Protein AF-M3C8A1-F1 (afdb_monomer)

Sequence (342 aa):
MTTTVSPASSPVPAASPAPEAGRGGFRPRGFVWLVLRQHRPTLVVLALLLVAELVQLALLGYLLRKDADVRALADLCAGDARECAERWSPAADFRAGYGDALHFNGLLVQYVPLLAGLFTAGPMVARELESGTWRLAWTQSLPPARWLAAKLAVPAVLVLVGVSLMSALYTWCWTAVPTELLPGQRWYDSFEMLGPMPVANALCGVAFGALAALATRRTVPAMAVTLVGYGAVRSVLGYVRPHLWPPTRTVSLGMPGYPNDGTWVLGRGMLTRSGERISDDACGIGVSPERCLASHNADRWYLDHHPPGDHWPLAWLEAGVLAALTAVAAWAALRWVRHVVP

Radius of gyration: 30.38 Å; Cα contacts (8 Å, |Δi|>4): 442; chains: 1; bounding box: 83×94×94 Å

InterPro domains:
  IPR059954 ABC-2 membrane transporter-related [PF26999] (49-241)

Secondary structure (DSSP, 8-state):
------PPPPPPPPPPPP-----------THHHHHHHHTHHHHHHHHHHHHHHHHHHHHHHHHHHHHHHHTTHHHHTSS-HHHHHHH-HHHHHHHHHHHHHHHHHHHHHHHHHHHHHHHHHHHHHHHHHHHTHHHHHHHTT--HHHHHHHHHHHHHHHIIIIIHHHHHHHHHHHTTS-TTSSTT-STTTSGGGSTTHHHHHHHHHHHHHHHHHHHH-SHHHHHHHHHHHHHHHHHHHHHHHHHHSPPEEEEESSPPP--SSS-EEEEEEEEETT--EEEGGGG-TT--HHHHHHHTTEEEEEEEEE-GGGHHHHHHHHHHHHHHHHHHHHHHHHHHHHHT--

Organism: Streptomyces mobaraensis (strain ATCC 29032 / DSM 40847 / JCM 4168 / NBRC 13819 / NCIMB 11159 / IPCR 16-22) (NCBI:txid1223523)

Foldseek 3Di:
DDDDDDDDDDDDDDDDDDDDPPPDDPDDDDPLVVVCVVCVVVVVVVVVVLVVLLVVLLVLLVVLQVLCVVVVQCPQCVAQLQVCLVPPPSLVVSQVVCQVVLVVLLVCLQVVLLVCLQQQQQLVLLVCLLVVVVVVVCVVPQPLLNVSCSSLVVSLVCLVPSSQSSQVSSQSSLPSHAAPSHPLSQCLSSLCSHDCNSSLSSLLSNLQSLLLSLVVSHRVSSSVSSCVVSVVVVVVCNVCLLPLDFWDKDKAQDFDDDGSRSKAWDFKAFQAPVRDGDGPVQQDPPHDPVRSCVVVNGRIMMTTIDDSVVSVVSSVSSSVVSVVSSVVSNVSSSVCSNPPPD

pLDDT: mean 88.25, std 13.3, range [37.25, 98.44]

Structure (mmCIF, N/CA/C/O backbone):
data_AF-M3C8A1-F1
#
_entry.id   AF-M3C8A1-F1
#
loop_
_atom_site.group_PDB
_atom_site.id
_atom_site.type_symbol
_atom_site.label_atom_id
_atom_site.label_alt_id
_atom_site.label_comp_id
_atom_site.label_asym_id
_atom_site.label_entity_id
_atom_site.label_seq_id
_atom_site.pdbx_PDB_ins_code
_atom_site.Cartn_x
_atom_site.Cartn_y
_atom_site.Cartn_z
_atom_site.occupancy
_atom_site.B_iso_or_equiv
_atom_site.auth_seq_id
_atom_site.auth_comp_id
_atom_site.auth_asym_id
_atom_site.auth_atom_id
_atom_site.pdbx_PDB_model_num
ATOM 1 N N . MET A 1 1 ? -51.943 70.896 56.974 1.00 44.38 1 MET A N 1
ATOM 2 C CA . MET A 1 1 ? -50.622 70.409 56.528 1.00 44.38 1 MET A CA 1
ATOM 3 C C . MET A 1 1 ? -50.847 69.527 55.318 1.00 44.38 1 MET A C 1
ATOM 5 O O . MET A 1 1 ? -51.355 68.425 55.452 1.00 44.38 1 MET A O 1
ATOM 9 N N . THR A 1 2 ? -50.595 70.088 54.144 1.00 37.25 2 THR A N 1
ATOM 10 C CA . THR A 1 2 ? -50.798 69.501 52.818 1.00 37.25 2 THR A CA 1
ATOM 11 C C . THR A 1 2 ? -49.427 69.089 52.296 1.00 37.25 2 THR A C 1
ATOM 13 O O . THR A 1 2 ? -48.569 69.949 52.115 1.00 37.25 2 THR A O 1
ATOM 16 N N . THR A 1 3 ? -49.198 67.794 52.090 1.00 43.59 3 THR A N 1
ATOM 17 C CA . THR A 1 3 ? -47.965 67.267 51.491 1.00 43.59 3 THR A CA 1
ATOM 18 C C . THR A 1 3 ? -48.243 66.783 50.074 1.00 43.59 3 THR A C 1
ATOM 20 O O . THR A 1 3 ? -49.143 65.988 49.816 1.00 43.59 3 THR A O 1
ATOM 23 N N . THR A 1 4 ? -47.474 67.350 49.154 1.00 41.06 4 THR A N 1
ATOM 24 C CA . THR A 1 4 ? -47.478 67.166 47.706 1.00 41.06 4 THR A CA 1
ATOM 25 C C . THR A 1 4 ? -46.887 65.815 47.294 1.00 41.06 4 THR A C 1
ATOM 27 O O . THR A 1 4 ? -45.878 65.366 47.833 1.00 41.06 4 THR A O 1
ATOM 30 N N . VAL A 1 5 ? -47.520 65.183 46.303 1.00 45.91 5 VAL A N 1
ATOM 31 C CA . VAL A 1 5 ? -47.073 63.957 45.622 1.00 45.91 5 VAL A CA 1
ATOM 32 C C . VAL A 1 5 ? -46.175 64.337 44.439 1.00 45.91 5 VAL A C 1
ATOM 34 O O . VAL A 1 5 ? -46.517 65.247 43.687 1.00 45.91 5 VAL A O 1
ATOM 37 N N . SER A 1 6 ? -45.059 63.626 44.253 1.00 48.38 6 SER A N 1
ATOM 38 C CA . SER A 1 6 ? -44.175 63.731 43.079 1.00 48.38 6 SER A CA 1
ATOM 39 C C . SER A 1 6 ? -44.170 62.392 42.317 1.00 48.38 6 SER A C 1
ATOM 41 O O . SER A 1 6 ? -44.127 61.352 42.981 1.00 48.38 6 SER A O 1
ATOM 43 N N . PRO A 1 7 ? -44.259 62.362 40.971 1.00 46.38 7 PRO A N 1
ATOM 44 C CA . PRO A 1 7 ? -44.439 61.123 40.220 1.00 46.38 7 PRO A CA 1
ATOM 45 C C . PRO A 1 7 ? -43.117 60.442 39.824 1.00 46.38 7 PRO A C 1
ATOM 47 O O . PRO A 1 7 ? -42.047 61.045 39.782 1.00 46.38 7 PRO A O 1
ATOM 50 N N . ALA A 1 8 ? -43.245 59.145 39.546 1.00 48.47 8 ALA A N 1
ATOM 51 C CA . ALA A 1 8 ? -42.199 58.150 39.350 1.00 48.47 8 ALA A CA 1
ATOM 52 C C . ALA A 1 8 ? -41.305 58.355 38.112 1.00 48.47 8 ALA A C 1
ATOM 54 O O . ALA A 1 8 ? -41.781 58.714 37.036 1.00 48.47 8 ALA A O 1
ATOM 55 N N . SER A 1 9 ? -40.025 57.991 38.242 1.00 48.66 9 SER A N 1
ATOM 56 C CA . SER A 1 9 ? -39.122 57.709 37.123 1.00 48.66 9 SER A CA 1
ATOM 57 C C . SER A 1 9 ? -39.126 56.207 36.807 1.00 48.66 9 SER A C 1
ATOM 59 O O . SER A 1 9 ? -38.923 55.361 37.677 1.00 48.66 9 SER A O 1
ATOM 61 N N . SER A 1 10 ? -39.392 55.858 35.549 1.00 50.94 10 SER A N 1
ATOM 62 C CA . SER A 1 10 ? -39.329 54.481 35.049 1.00 50.94 10 SER A CA 1
ATOM 63 C C . SER A 1 10 ? -37.869 54.029 34.876 1.00 50.94 10 SER A C 1
ATOM 65 O O . SER A 1 10 ? -37.061 54.811 34.370 1.00 50.94 10 SER A O 1
ATOM 67 N N . PRO A 1 11 ? -37.498 52.786 35.234 1.00 51.31 11 PRO A N 1
ATOM 68 C CA . PRO A 1 11 ? -36.161 52.276 34.962 1.00 51.31 11 PRO A CA 1
ATOM 69 C C . PRO A 1 11 ? -36.001 51.913 33.476 1.00 51.31 11 PRO A C 1
ATOM 71 O O . PRO A 1 11 ? -36.831 51.222 32.888 1.00 51.31 11 PRO A O 1
ATOM 74 N N . VAL A 1 12 ? -34.907 52.388 32.880 1.00 58.19 12 VAL A N 1
ATOM 75 C CA . VAL A 1 12 ? -34.445 52.047 31.525 1.00 58.19 12 VAL A CA 1
ATOM 76 C C . VAL A 1 12 ? -34.104 50.545 31.466 1.00 58.19 12 VAL A C 1
ATOM 78 O O . VAL A 1 12 ? -33.419 50.063 32.371 1.00 58.19 12 VAL A O 1
ATOM 81 N N . PRO A 1 13 ? -34.522 49.782 30.434 1.00 52.62 13 PRO A N 1
ATOM 82 C CA . PRO A 1 13 ? -34.112 48.390 30.305 1.00 52.62 13 PRO A CA 1
ATOM 83 C C . PRO A 1 13 ? -32.614 48.311 29.994 1.00 52.62 13 PRO A C 1
ATOM 85 O O . PRO A 1 13 ? -32.137 48.893 29.019 1.00 52.62 13 PRO A O 1
ATOM 88 N N . ALA A 1 14 ? -31.871 47.579 30.823 1.00 53.16 14 ALA A N 1
ATOM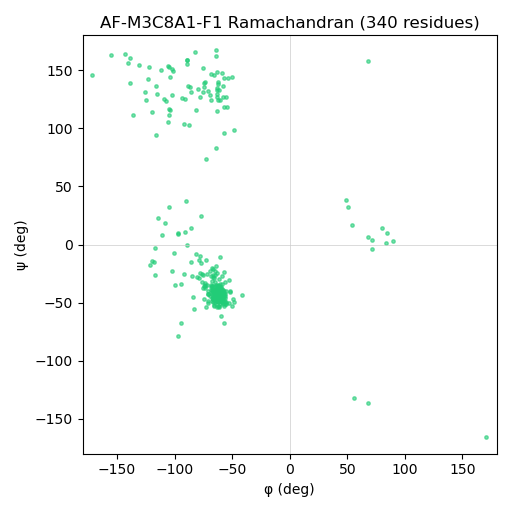 89 C CA . ALA A 1 14 ? -30.469 47.271 30.576 1.00 53.16 14 ALA A CA 1
ATOM 90 C C . ALA A 1 14 ? -30.331 46.484 29.261 1.00 53.16 14 ALA A C 1
ATOM 92 O O . ALA A 1 14 ? -30.955 45.436 29.083 1.00 53.16 14 ALA A O 1
ATOM 93 N N . ALA A 1 15 ? -29.513 46.997 28.342 1.00 54.56 15 ALA A N 1
ATOM 94 C CA . ALA A 1 15 ? -29.163 46.311 27.107 1.00 54.56 15 ALA A CA 1
ATOM 95 C C . ALA A 1 15 ? -28.516 44.954 27.428 1.00 54.56 15 ALA A C 1
ATOM 97 O O . ALA A 1 15 ? -27.565 44.875 28.207 1.00 54.56 15 ALA A O 1
ATOM 98 N N . SER A 1 16 ? -29.041 43.878 26.840 1.00 51.41 16 SER A N 1
ATOM 99 C CA . SER A 1 16 ? -28.452 42.545 26.966 1.00 51.41 16 SER A CA 1
ATOM 100 C C . SER A 1 16 ? -27.053 42.535 26.335 1.00 51.41 16 SER A C 1
ATOM 102 O O . SER A 1 16 ? -26.907 43.026 25.212 1.00 51.41 16 SER A O 1
ATOM 104 N N . PRO A 1 17 ? -26.022 41.986 27.002 1.00 50.56 17 PRO A N 1
ATOM 105 C CA . PRO A 1 17 ? -24.709 41.864 26.388 1.00 50.56 17 PRO A CA 1
ATOM 106 C C . PRO A 1 17 ? -24.801 40.935 25.171 1.00 50.56 17 PRO A C 1
ATOM 108 O O . PRO A 1 17 ? -25.364 39.840 25.245 1.00 50.56 17 PRO A O 1
ATOM 111 N N . ALA A 1 18 ? -24.269 41.401 24.040 1.00 52.06 18 ALA A N 1
ATOM 112 C CA . ALA A 1 18 ? -24.147 40.613 22.821 1.00 52.06 18 ALA A CA 1
ATOM 113 C C . ALA A 1 18 ? -23.344 39.327 23.103 1.00 52.06 18 ALA A C 1
ATOM 115 O O . ALA A 1 18 ? -22.391 39.371 23.887 1.00 52.06 18 ALA A O 1
ATOM 116 N N . PRO A 1 19 ? -23.694 38.184 22.487 1.00 45.97 19 PRO A N 1
ATOM 117 C CA . PRO A 1 19 ? -22.959 36.948 22.697 1.00 45.97 19 PRO A CA 1
ATOM 118 C C . PRO A 1 19 ? -21.528 37.129 22.190 1.00 45.97 19 PRO A C 1
ATOM 120 O O . PRO A 1 19 ? -21.299 37.316 20.994 1.00 45.97 19 PRO A O 1
ATOM 123 N N . GLU A 1 20 ? -20.562 37.071 23.106 1.00 47.56 20 GLU A N 1
ATOM 124 C CA . GLU A 1 20 ? -19.155 36.945 22.753 1.00 47.56 20 GLU A CA 1
ATOM 125 C C . GLU A 1 20 ? -19.006 35.721 21.848 1.00 47.56 20 GLU A C 1
ATOM 127 O O . GLU A 1 20 ? -19.306 34.588 22.240 1.00 47.56 20 GLU A O 1
ATOM 132 N N . ALA A 1 21 ? -18.555 35.955 20.615 1.00 47.72 21 ALA A N 1
ATOM 133 C CA . ALA A 1 21 ? -18.150 34.914 19.688 1.00 47.72 21 ALA A CA 1
ATOM 134 C C . ALA A 1 21 ? -16.930 34.193 20.278 1.00 47.72 21 ALA A C 1
ATOM 136 O O . ALA A 1 21 ? -15.774 34.513 19.997 1.00 47.72 21 ALA A O 1
ATOM 137 N N . GLY A 1 22 ? -17.200 33.233 21.161 1.00 45.78 22 GLY A N 1
ATOM 138 C CA . GLY A 1 22 ? -16.199 32.376 21.760 1.00 45.78 22 GLY A CA 1
ATOM 139 C C . GLY A 1 22 ? -15.437 31.666 20.653 1.00 45.78 22 GLY A C 1
ATOM 140 O O . GLY A 1 22 ? -16.018 30.909 19.876 1.00 45.78 22 GLY A O 1
ATOM 141 N N . ARG A 1 23 ? -14.126 31.918 20.593 1.00 46.25 23 ARG A N 1
ATOM 142 C CA . ARG A 1 23 ? -13.157 31.183 19.777 1.00 46.25 23 ARG A CA 1
ATOM 143 C C . ARG A 1 23 ? -13.367 29.684 20.003 1.00 46.25 23 ARG A C 1
ATOM 145 O O . ARG A 1 23 ? -12.943 29.129 21.017 1.00 46.25 23 ARG A O 1
ATOM 152 N N . GLY A 1 24 ? -14.083 29.052 19.078 1.00 41.75 24 GLY A N 1
ATOM 153 C CA . GLY A 1 24 ? -14.490 27.655 19.136 1.00 41.75 24 GLY A CA 1
ATOM 154 C C . GLY A 1 24 ? -13.311 26.727 18.889 1.00 41.75 24 GLY A C 1
ATOM 155 O O . GLY A 1 24 ? -13.199 26.131 17.825 1.00 41.75 24 GLY A O 1
ATOM 156 N N . GLY A 1 25 ? -12.420 26.596 19.872 1.00 46.31 25 GLY A N 1
ATOM 157 C CA . GLY A 1 25 ? -11.475 25.488 19.899 1.00 46.31 25 GLY A CA 1
ATOM 158 C C . GLY A 1 25 ? -12.253 24.175 19.981 1.00 46.31 25 GLY A C 1
ATOM 159 O O . GLY A 1 25 ? -13.182 24.058 20.786 1.00 46.31 25 GLY A O 1
ATOM 160 N N . PHE A 1 26 ? -11.889 23.194 19.154 1.00 53.47 26 PHE A N 1
ATOM 161 C CA . PHE A 1 26 ? -12.448 21.845 19.192 1.00 53.47 26 PHE A CA 1
ATOM 162 C C . PHE A 1 26 ? -12.241 21.252 20.593 1.00 53.47 26 PHE A C 1
ATOM 164 O O . PHE A 1 26 ? -11.173 20.746 20.930 1.00 53.47 26 PHE A O 1
ATOM 171 N N . ARG A 1 27 ? -13.256 21.362 21.455 1.00 60.47 27 ARG A N 1
ATOM 172 C CA . ARG A 1 27 ? -13.293 20.678 22.746 1.00 60.47 27 ARG A CA 1
ATOM 173 C C . ARG A 1 27 ? -13.996 19.349 22.504 1.00 60.47 27 ARG A C 1
ATOM 175 O O . ARG A 1 27 ? -15.220 19.370 22.360 1.00 60.47 27 ARG A O 1
ATOM 182 N N . PRO A 1 28 ? -13.281 18.210 22.436 1.00 64.12 28 PRO A N 1
ATOM 183 C CA . PRO A 1 28 ? -13.955 16.922 22.394 1.00 64.12 28 PRO A CA 1
ATOM 184 C C . PRO A 1 28 ? -14.870 16.844 23.624 1.00 64.12 28 PRO A C 1
ATOM 186 O O . PRO A 1 28 ? -14.441 17.126 24.742 1.00 64.12 28 PRO A O 1
ATOM 189 N N . ARG A 1 29 ? -16.157 16.556 23.411 1.00 72.19 29 ARG A N 1
ATOM 190 C CA . ARG A 1 29 ? -17.170 16.421 24.469 1.00 72.19 29 ARG A CA 1
ATOM 191 C C . ARG A 1 29 ? -17.617 14.962 24.559 1.00 72.19 29 ARG A C 1
ATOM 193 O O . ARG A 1 29 ? -17.609 14.241 23.562 1.00 72.19 29 ARG A O 1
ATOM 200 N N . GLY A 1 30 ? -18.019 14.531 25.752 1.00 73.50 30 GLY A N 1
ATOM 201 C CA . GLY A 1 30 ? -18.577 13.196 25.979 1.00 73.50 30 GLY A CA 1
ATOM 202 C C . GLY A 1 30 ? -17.559 12.063 25.803 1.00 73.50 30 GLY A C 1
ATOM 203 O O . GLY A 1 30 ? -16.426 12.145 26.272 1.00 73.50 30 GLY A O 1
ATOM 204 N N . PHE A 1 31 ? -17.967 10.987 25.132 1.00 69.75 31 PHE A N 1
ATOM 205 C CA . PHE A 1 31 ? -17.208 9.733 25.070 1.00 69.75 31 PHE A CA 1
ATOM 206 C C . PHE A 1 31 ? -15.851 9.850 24.360 1.00 69.75 31 PHE A C 1
ATOM 208 O O . PHE A 1 31 ? -14.882 9.234 24.791 1.00 69.75 31 PHE A O 1
ATOM 215 N N . VAL A 1 32 ? -15.737 10.693 23.327 1.00 71.75 32 VAL A N 1
ATOM 216 C CA . VAL A 1 32 ? -14.453 10.942 22.644 1.00 71.75 32 VAL A CA 1
ATOM 217 C C . VAL A 1 32 ? -13.429 11.534 23.615 1.00 71.75 32 VAL A C 1
ATOM 219 O O . VAL A 1 32 ? -12.277 11.113 23.632 1.00 71.75 32 VAL A O 1
ATOM 222 N N . TRP A 1 33 ? -13.848 12.458 24.483 1.00 78.62 33 TRP A N 1
ATOM 223 C CA . TRP A 1 33 ? -12.974 13.011 25.520 1.00 78.62 33 TRP A CA 1
ATOM 224 C C . TRP A 1 33 ? -12.552 11.957 26.546 1.00 78.62 33 TRP A C 1
ATOM 226 O O . TRP A 1 33 ? -11.392 11.940 26.953 1.00 78.62 33 TRP A O 1
ATOM 236 N N . LEU A 1 34 ? -13.463 11.055 26.929 1.00 75.19 34 LEU A N 1
ATOM 237 C CA . LEU A 1 34 ? -13.157 9.951 27.839 1.00 75.19 34 LEU A CA 1
ATOM 238 C C . LEU A 1 34 ? -12.096 9.016 27.238 1.00 75.19 34 LEU A C 1
ATOM 240 O O . LEU A 1 34 ? -11.093 8.747 27.892 1.00 75.19 34 LEU A O 1
ATOM 244 N N . VAL A 1 35 ? -12.278 8.592 25.983 1.00 72.25 35 VAL A N 1
ATOM 245 C CA . VAL A 1 35 ? -11.321 7.742 25.251 1.00 72.25 35 VAL A CA 1
ATOM 246 C C . VAL A 1 35 ? -9.957 8.429 25.155 1.00 72.25 35 VAL A C 1
ATOM 248 O O . VAL A 1 35 ? -8.936 7.823 25.482 1.00 72.25 35 VAL A O 1
ATOM 251 N N . LEU A 1 36 ? -9.926 9.714 24.787 1.00 76.00 36 LEU A N 1
ATOM 252 C CA . LEU A 1 36 ? -8.683 10.489 24.717 1.00 76.00 36 LEU A CA 1
ATOM 253 C C . LEU A 1 36 ? -7.998 10.616 26.083 1.00 76.00 36 LEU A C 1
ATOM 255 O O . LEU A 1 36 ? -6.775 10.539 26.160 1.00 76.00 36 LEU A O 1
ATOM 259 N N . ARG A 1 37 ? -8.758 10.791 27.171 1.00 82.00 37 ARG A N 1
ATOM 260 C CA . ARG A 1 37 ? -8.204 10.884 28.528 1.00 82.00 37 ARG A CA 1
ATOM 261 C C . ARG A 1 37 ? -7.682 9.536 29.025 1.00 82.00 37 ARG A C 1
ATOM 263 O O . ARG A 1 37 ? -6.603 9.500 29.607 1.00 82.00 37 ARG A O 1
ATOM 270 N N . GLN A 1 38 ? -8.417 8.454 28.778 1.00 79.62 38 GLN A N 1
ATOM 271 C CA . GLN A 1 38 ? -8.046 7.094 29.174 1.00 79.62 38 GLN A CA 1
ATOM 272 C C . GLN A 1 38 ? -6.786 6.615 28.445 1.00 79.62 38 GLN A C 1
ATOM 274 O O . GLN A 1 38 ? -5.906 6.022 29.063 1.00 79.62 38 GLN A O 1
ATOM 279 N N . HIS A 1 39 ? -6.671 6.916 27.151 1.00 79.88 39 HIS A N 1
ATOM 280 C CA . HIS A 1 39 ? -5.533 6.510 26.324 1.00 79.88 39 HIS A CA 1
ATOM 281 C C . HIS A 1 39 ? -4.460 7.596 26.179 1.00 79.88 39 HIS A C 1
ATOM 283 O O . HIS A 1 39 ? -3.531 7.429 25.394 1.00 79.88 39 HIS A O 1
ATOM 289 N N . ARG A 1 40 ? -4.537 8.694 26.945 1.00 85.00 40 ARG A N 1
ATOM 290 C CA . ARG A 1 40 ? -3.623 9.843 26.839 1.00 85.00 40 ARG A CA 1
ATOM 291 C C . ARG A 1 40 ? -2.132 9.473 26.814 1.00 85.00 40 ARG A C 1
ATOM 293 O O . ARG A 1 40 ? -1.462 9.972 25.916 1.00 85.00 40 ARG A O 1
ATOM 300 N N . PRO A 1 41 ? -1.582 8.643 27.726 1.00 85.19 41 PRO A N 1
ATOM 301 C CA . PRO A 1 41 ? -0.152 8.329 27.686 1.00 85.19 41 PRO A CA 1
ATOM 302 C C . PRO A 1 41 ? 0.225 7.559 26.416 1.00 85.19 41 PRO A C 1
ATOM 304 O O . PRO A 1 41 ? 1.197 7.911 25.758 1.00 85.19 41 PRO A O 1
ATOM 307 N N . THR A 1 42 ? -0.585 6.574 26.016 1.00 84.44 42 THR A N 1
ATOM 308 C CA . THR A 1 42 ? -0.387 5.820 24.770 1.00 84.44 42 THR A CA 1
ATOM 309 C C . THR A 1 42 ? -0.442 6.736 23.551 1.00 84.44 42 THR A C 1
ATOM 311 O O . THR A 1 42 ? 0.427 6.659 22.692 1.00 84.44 42 THR A O 1
ATOM 314 N N . LEU A 1 43 ? -1.423 7.641 23.490 1.00 84.75 43 LEU A N 1
ATOM 315 C CA . LEU A 1 43 ? -1.565 8.602 22.397 1.00 84.75 43 LEU A CA 1
ATOM 316 C C . LEU A 1 43 ? -0.382 9.572 22.325 1.00 84.75 43 LEU A C 1
ATOM 318 O O . LEU A 1 43 ? 0.067 9.885 21.230 1.00 84.75 43 LEU A O 1
ATOM 322 N N . VAL A 1 44 ? 0.145 10.021 23.470 1.00 88.44 44 VAL A N 1
ATOM 323 C CA . VAL A 1 44 ? 1.342 10.876 23.516 1.00 88.44 44 VAL A CA 1
ATOM 324 C C . VAL A 1 44 ? 2.566 10.121 23.008 1.00 88.44 44 VAL A C 1
ATOM 326 O O . VAL A 1 44 ? 3.280 10.650 22.166 1.00 88.44 44 VAL A O 1
ATOM 329 N N . VAL A 1 45 ? 2.796 8.885 23.462 1.00 90.19 45 VAL A N 1
ATOM 330 C CA . VAL A 1 45 ? 3.928 8.070 22.989 1.00 90.19 45 VAL A CA 1
ATOM 331 C C . VAL A 1 45 ? 3.826 7.817 21.486 1.00 90.19 45 VAL A C 1
ATOM 333 O O . VAL A 1 45 ? 4.794 8.048 20.771 1.00 90.19 45 VAL A O 1
ATOM 336 N N . LEU A 1 46 ? 2.653 7.419 20.985 1.00 89.06 46 LEU A N 1
ATOM 337 C CA . LEU A 1 46 ? 2.435 7.213 19.550 1.00 89.06 46 LEU A CA 1
ATOM 338 C C . LEU A 1 46 ? 2.629 8.503 18.746 1.00 89.06 46 LEU A C 1
ATOM 340 O O . LEU A 1 46 ? 3.213 8.458 17.669 1.00 89.06 46 LEU A O 1
ATOM 344 N N . ALA A 1 47 ? 2.186 9.649 19.267 1.00 90.75 47 ALA A N 1
ATOM 345 C CA . ALA A 1 47 ? 2.411 10.938 18.624 1.00 90.75 47 ALA A CA 1
ATOM 346 C C . ALA A 1 47 ? 3.901 11.305 18.580 1.00 90.75 47 ALA A C 1
ATOM 348 O O . ALA A 1 47 ? 4.371 11.776 17.551 1.00 90.75 47 ALA A O 1
ATOM 349 N N . LEU A 1 48 ? 4.653 11.066 19.659 1.00 94.62 48 LEU A N 1
ATOM 350 C CA . LEU A 1 48 ? 6.098 11.308 19.692 1.00 94.62 48 LEU A CA 1
ATOM 351 C C . LEU A 1 48 ? 6.849 10.397 18.718 1.00 94.62 48 LEU A C 1
ATOM 353 O O . LEU A 1 48 ? 7.710 10.883 17.994 1.00 94.62 48 LEU A O 1
ATOM 357 N N . LEU A 1 49 ? 6.498 9.108 18.665 1.00 93.50 49 LEU A N 1
ATOM 358 C CA . LEU A 1 49 ? 7.081 8.159 17.713 1.00 93.50 49 LEU A CA 1
ATOM 359 C C . LEU A 1 49 ? 6.764 8.549 16.268 1.00 93.50 49 LEU A C 1
ATOM 361 O O . LEU A 1 49 ? 7.661 8.560 15.434 1.00 93.50 49 LEU A O 1
ATOM 365 N N . LEU A 1 50 ? 5.517 8.937 15.986 1.00 93.69 50 LEU A N 1
ATOM 366 C CA . LEU A 1 50 ? 5.124 9.432 14.669 1.00 93.69 50 LEU A CA 1
ATOM 367 C C . LEU A 1 50 ? 5.918 10.687 14.293 1.00 93.69 50 LEU A C 1
ATOM 369 O O . LEU A 1 50 ? 6.456 10.757 13.199 1.00 93.69 50 LEU A O 1
ATOM 373 N N . VAL A 1 51 ? 6.022 11.676 15.185 1.00 97.00 51 VAL A N 1
ATOM 374 C CA . VAL A 1 51 ? 6.798 12.896 14.913 1.00 97.00 51 VAL A CA 1
ATOM 375 C C . VAL A 1 51 ? 8.274 12.571 14.688 1.00 97.00 51 VAL A C 1
ATOM 377 O O . VAL A 1 51 ? 8.866 13.116 13.761 1.00 97.00 51 VAL A O 1
ATOM 380 N N . ALA A 1 52 ? 8.859 11.679 15.490 1.00 97.12 52 ALA A N 1
ATOM 381 C CA . ALA A 1 52 ? 10.243 11.249 15.321 1.00 97.12 52 ALA A CA 1
ATOM 382 C C . ALA A 1 52 ? 10.469 10.604 13.946 1.00 97.12 52 ALA A C 1
ATOM 384 O O . ALA A 1 52 ? 11.399 10.993 13.246 1.00 97.12 52 ALA A O 1
ATOM 385 N N . GLU A 1 53 ? 9.579 9.704 13.529 1.00 96.00 53 GLU A N 1
ATOM 386 C CA . GLU A 1 53 ? 9.622 9.053 12.216 1.00 96.00 53 GLU A CA 1
ATOM 387 C C . GLU A 1 53 ? 9.460 10.058 11.067 1.00 96.00 53 GLU A C 1
ATOM 389 O O . GLU A 1 53 ? 10.219 10.041 10.103 1.00 96.00 53 GLU A O 1
ATOM 394 N N . LEU A 1 54 ? 8.517 11.000 11.175 1.00 97.88 54 LEU A N 1
ATOM 395 C CA . LEU A 1 54 ? 8.332 12.045 10.163 1.00 97.88 54 LEU A CA 1
ATOM 396 C C . LEU A 1 54 ? 9.581 12.931 10.033 1.00 97.88 54 LEU A C 1
ATOM 398 O O . LEU A 1 54 ? 9.992 13.258 8.920 1.00 97.88 54 LEU A O 1
ATOM 402 N N . VAL A 1 55 ? 10.203 13.308 11.154 1.00 98.38 55 VAL A N 1
ATOM 403 C CA . VAL A 1 55 ? 11.459 14.075 11.157 1.00 98.38 55 VAL A CA 1
ATOM 404 C C . VAL A 1 55 ? 12.597 13.252 10.558 1.00 98.38 55 VAL A C 1
ATOM 406 O O . VAL A 1 55 ? 13.367 13.779 9.756 1.00 98.38 55 VAL A O 1
ATOM 409 N N . GLN A 1 56 ? 12.690 11.968 10.902 1.00 97.81 56 GLN A N 1
ATOM 410 C CA . GLN A 1 56 ? 13.687 11.056 10.354 1.00 97.81 56 GLN A CA 1
ATOM 411 C C . GLN A 1 56 ? 13.542 10.904 8.838 1.00 97.81 56 GLN A C 1
ATOM 413 O O . GLN A 1 56 ? 14.535 11.056 8.132 1.00 97.81 56 GLN A O 1
ATOM 418 N N . LEU A 1 57 ? 12.332 10.665 8.322 1.00 98.06 57 LEU A N 1
ATOM 419 C CA . LEU A 1 57 ? 12.071 10.570 6.884 1.00 98.06 57 LEU A CA 1
ATOM 420 C C . LEU A 1 57 ? 12.377 11.890 6.173 1.00 98.06 57 LEU A C 1
ATOM 422 O O . LEU A 1 57 ? 13.024 11.888 5.129 1.00 98.06 57 LEU A O 1
ATOM 426 N N . ALA A 1 58 ? 11.977 13.028 6.746 1.00 98.44 58 ALA A N 1
ATOM 427 C CA . ALA A 1 58 ? 12.299 14.336 6.182 1.00 98.44 58 ALA A CA 1
ATOM 428 C C . ALA A 1 58 ? 13.820 14.571 6.111 1.00 98.44 58 ALA A C 1
ATOM 430 O O . ALA A 1 58 ? 14.327 15.043 5.092 1.00 98.44 58 ALA A O 1
ATOM 431 N N . LEU A 1 59 ? 14.558 14.198 7.161 1.00 98.38 59 LEU A N 1
ATOM 432 C CA . LEU A 1 59 ? 16.016 14.296 7.192 1.00 98.38 59 LEU A CA 1
ATOM 433 C C . LEU A 1 59 ? 16.670 13.333 6.195 1.00 98.38 59 LEU A C 1
ATOM 435 O O . LEU A 1 59 ? 17.532 13.754 5.429 1.00 98.38 59 LEU A O 1
ATOM 439 N N . LEU A 1 60 ? 16.245 12.069 6.169 1.00 97.75 60 LEU A N 1
ATOM 440 C CA . LEU A 1 60 ? 16.732 11.059 5.230 1.00 97.75 60 LEU A CA 1
ATOM 441 C C . LEU A 1 60 ? 16.534 11.529 3.792 1.00 97.75 60 LEU A C 1
ATOM 443 O O . LEU A 1 60 ? 17.472 11.522 3.001 1.00 97.75 60 LEU A O 1
ATOM 447 N N . GLY A 1 61 ? 15.328 11.988 3.467 1.00 97.31 61 GLY A N 1
ATOM 448 C CA . GLY A 1 61 ? 15.019 12.499 2.147 1.00 97.31 61 GLY A CA 1
ATOM 449 C C . GLY A 1 61 ? 15.849 13.730 1.802 1.00 97.31 61 GLY A C 1
ATOM 450 O O . GLY A 1 61 ? 16.329 13.808 0.680 1.00 97.31 61 GLY A O 1
ATOM 451 N N . TYR A 1 62 ? 16.085 14.652 2.739 1.00 98.38 62 TYR A N 1
ATOM 452 C CA . TYR A 1 62 ? 16.971 15.797 2.513 1.00 98.38 62 TYR A CA 1
ATOM 453 C C . TYR A 1 62 ? 18.415 15.363 2.215 1.00 98.38 62 TYR A C 1
ATOM 455 O O . TYR A 1 62 ? 19.011 15.840 1.249 1.00 98.38 62 TYR A O 1
ATOM 463 N N . LEU A 1 63 ? 18.963 14.441 3.012 1.00 97.69 63 LEU A N 1
ATOM 464 C CA . LEU A 1 63 ? 20.328 13.933 2.852 1.00 97.69 63 LEU A CA 1
ATOM 465 C C . LEU A 1 63 ? 20.506 13.173 1.533 1.00 97.69 63 LEU A C 1
ATOM 467 O O . LEU A 1 63 ? 21.473 13.433 0.822 1.00 97.69 63 LEU A O 1
ATOM 471 N N . LEU A 1 64 ? 19.539 12.319 1.178 1.00 96.75 64 LEU A N 1
ATOM 472 C CA . LEU A 1 64 ? 19.502 11.598 -0.095 1.00 96.75 64 LEU A CA 1
ATOM 473 C C . LEU A 1 64 ? 19.636 12.553 -1.284 1.00 96.75 64 LEU A C 1
ATOM 475 O O . LEU A 1 64 ? 20.489 12.335 -2.135 1.00 96.75 64 LEU A O 1
ATOM 479 N N . ARG A 1 65 ? 18.834 13.626 -1.335 1.00 96.81 65 ARG A N 1
ATOM 480 C CA . ARG A 1 65 ? 18.885 14.582 -2.460 1.00 96.81 65 ARG A CA 1
ATOM 481 C C . ARG A 1 65 ? 20.180 15.345 -2.471 1.00 96.81 65 ARG A C 1
ATOM 483 O O . ARG A 1 65 ? 20.826 15.422 -3.500 1.00 96.81 65 ARG A O 1
ATOM 490 N N . LYS A 1 66 ? 20.567 15.887 -1.317 1.00 97.75 66 LYS A N 1
ATOM 491 C CA . LYS A 1 66 ? 21.780 16.689 -1.215 1.00 97.75 66 LYS A CA 1
ATOM 492 C C . LYS A 1 66 ? 23.002 15.906 -1.690 1.00 97.75 66 LYS A C 1
ATOM 494 O O . LYS A 1 66 ? 23.809 16.448 -2.435 1.00 97.75 66 LYS A O 1
ATOM 499 N N . ASP A 1 67 ? 23.149 14.657 -1.254 1.00 96.94 67 ASP A N 1
ATOM 500 C CA . ASP A 1 67 ? 24.283 13.827 -1.662 1.00 96.94 67 ASP A CA 1
ATOM 501 C C . ASP A 1 67 ? 24.149 13.356 -3.120 1.00 96.94 67 ASP A C 1
ATOM 503 O O . ASP A 1 67 ? 25.142 13.316 -3.846 1.00 96.94 67 ASP A O 1
ATOM 507 N N . ALA A 1 68 ? 22.926 13.090 -3.592 1.00 95.31 68 ALA A N 1
ATOM 508 C CA . ALA A 1 68 ? 22.681 12.771 -4.995 1.00 95.31 68 ALA A CA 1
ATOM 509 C C . ALA A 1 68 ? 23.033 13.923 -5.945 1.00 95.31 68 ALA A C 1
ATOM 511 O O . ALA A 1 68 ? 23.658 13.684 -6.979 1.00 95.31 68 ALA A O 1
ATOM 512 N N . ASP A 1 69 ? 22.694 15.157 -5.569 1.00 95.75 69 ASP A N 1
ATOM 513 C CA . ASP A 1 69 ? 22.997 16.376 -6.317 1.00 95.75 69 ASP A CA 1
ATOM 514 C C . ASP A 1 69 ? 24.506 16.647 -6.335 1.00 95.75 69 ASP A C 1
ATOM 516 O O . ASP A 1 69 ? 25.079 16.900 -7.392 1.00 95.75 69 ASP A O 1
ATOM 520 N N . VAL A 1 70 ? 25.182 16.533 -5.182 1.00 96.38 70 VAL A N 1
ATOM 521 C CA . VAL A 1 70 ? 26.648 16.699 -5.080 1.00 96.38 70 VAL A CA 1
ATOM 522 C C . VAL A 1 70 ? 27.389 15.695 -5.964 1.00 96.38 70 VAL A C 1
ATOM 524 O O . VAL A 1 70 ? 28.439 16.013 -6.520 1.00 96.38 70 VAL A O 1
ATOM 527 N N . ARG A 1 71 ? 26.839 14.489 -6.110 1.00 94.81 71 ARG A N 1
ATOM 528 C CA . ARG A 1 71 ? 27.385 13.430 -6.962 1.00 94.81 71 ARG A CA 1
ATOM 529 C C . ARG A 1 71 ? 26.857 13.485 -8.397 1.00 94.81 71 ARG A C 1
ATOM 531 O O . ARG A 1 71 ? 27.253 12.646 -9.189 1.00 94.81 71 ARG A O 1
ATOM 538 N N . ALA A 1 72 ? 25.979 14.423 -8.751 1.00 93.62 72 ALA A N 1
ATOM 539 C CA . ALA A 1 72 ? 25.345 14.488 -10.070 1.00 93.62 72 ALA A CA 1
ATOM 540 C C . ALA A 1 72 ? 24.745 13.135 -10.525 1.00 93.62 72 ALA A C 1
ATOM 542 O O . ALA A 1 72 ? 24.823 12.770 -11.699 1.00 93.62 72 ALA A O 1
ATOM 543 N N . LEU A 1 73 ? 24.152 12.368 -9.594 1.00 92.56 73 LEU A N 1
ATOM 544 C CA . LEU A 1 73 ? 23.632 11.018 -9.878 1.00 92.56 73 LEU A CA 1
ATOM 545 C C . LEU A 1 73 ? 22.534 11.039 -10.943 1.00 92.56 73 LEU A C 1
ATOM 547 O O . LEU A 1 73 ? 22.436 10.105 -11.733 1.00 92.56 73 LEU A O 1
ATOM 551 N N . ALA A 1 74 ? 21.724 12.099 -10.977 1.00 88.56 74 ALA A N 1
ATOM 552 C CA . ALA A 1 74 ? 20.672 12.256 -11.973 1.00 88.56 74 ALA A CA 1
ATOM 553 C C . ALA A 1 74 ? 21.229 12.317 -13.405 1.00 88.56 74 ALA A C 1
ATOM 555 O O . ALA A 1 74 ? 20.658 11.694 -14.293 1.00 88.56 74 ALA A O 1
ATOM 556 N N . ASP A 1 75 ? 22.355 13.006 -13.611 1.00 89.25 75 ASP A N 1
ATOM 557 C CA . ASP A 1 75 ? 22.957 13.184 -14.935 1.00 89.25 75 ASP A CA 1
ATOM 558 C C . ASP A 1 75 ? 23.840 11.989 -15.316 1.00 89.25 75 ASP A C 1
ATOM 560 O O . ASP A 1 75 ? 23.764 11.471 -16.430 1.00 89.25 75 ASP A O 1
ATOM 564 N N . LEU A 1 76 ? 24.671 11.522 -14.379 1.00 89.00 76 LEU A N 1
ATOM 565 C CA . LEU A 1 76 ? 25.665 10.475 -14.633 1.00 89.00 76 LEU A CA 1
ATOM 566 C C . LEU A 1 76 ? 25.063 9.065 -14.669 1.00 89.00 76 LEU A C 1
ATOM 568 O O . LEU A 1 76 ? 25.625 8.186 -15.320 1.00 89.00 76 LEU A O 1
ATOM 572 N N . CYS A 1 77 ? 23.923 8.849 -14.007 1.00 88.62 77 CYS A N 1
ATOM 573 C CA . CYS A 1 77 ? 23.239 7.557 -13.951 1.00 88.62 77 CYS A CA 1
ATOM 574 C C . CYS A 1 77 ? 21.862 7.568 -14.649 1.00 88.62 77 CYS A C 1
ATOM 576 O O . CYS A 1 77 ? 21.019 6.729 -14.339 1.00 88.62 77 CYS A O 1
ATOM 578 N N . ALA A 1 78 ? 21.616 8.492 -15.588 1.00 81.19 78 ALA A N 1
ATOM 579 C CA . ALA A 1 78 ? 20.318 8.663 -16.260 1.00 81.19 78 ALA A CA 1
ATOM 580 C C . ALA A 1 78 ? 19.857 7.461 -17.118 1.00 81.19 78 ALA A C 1
ATOM 582 O O . ALA A 1 78 ? 18.684 7.381 -17.473 1.00 81.19 78 ALA A O 1
ATOM 583 N N . GLY A 1 79 ? 20.777 6.563 -17.495 1.00 78.50 79 GLY A N 1
ATOM 584 C CA . GLY A 1 79 ? 20.504 5.408 -18.358 1.00 78.50 79 GLY A CA 1
ATOM 585 C C . GLY A 1 79 ? 20.275 4.121 -17.572 1.00 78.50 79 GLY A C 1
ATOM 586 O O . GLY A 1 79 ? 19.142 3.693 -17.389 1.00 78.50 79 GLY A O 1
ATOM 587 N N . ASP A 1 80 ? 21.365 3.504 -17.116 1.00 82.56 80 ASP A N 1
ATOM 588 C CA . ASP A 1 80 ? 21.322 2.292 -16.300 1.00 82.56 80 ASP A CA 1
ATOM 589 C C . ASP A 1 80 ? 21.905 2.595 -14.917 1.00 82.56 80 ASP A C 1
ATOM 591 O O . ASP A 1 80 ? 23.118 2.575 -14.698 1.00 82.56 80 ASP A O 1
ATOM 595 N N . ALA A 1 81 ? 21.026 2.928 -13.973 1.00 83.62 81 ALA A N 1
ATOM 596 C CA . ALA A 1 81 ? 21.438 3.317 -12.631 1.00 83.62 81 ALA A CA 1
ATOM 597 C C . ALA A 1 81 ? 22.089 2.164 -11.855 1.00 83.62 81 ALA A C 1
ATOM 599 O O . ALA A 1 81 ? 22.965 2.392 -11.015 1.00 83.62 81 ALA A O 1
ATOM 600 N N . ARG A 1 82 ? 21.710 0.920 -12.159 1.00 82.56 82 ARG A N 1
ATOM 601 C CA . ARG A 1 82 ? 22.310 -0.262 -11.544 1.00 82.56 82 ARG A CA 1
ATOM 602 C C . ARG A 1 82 ? 23.735 -0.463 -12.046 1.00 82.56 82 ARG A C 1
ATOM 604 O O . ARG A 1 82 ? 24.649 -0.588 -11.237 1.00 82.56 82 ARG A O 1
ATOM 611 N N . GLU A 1 83 ? 23.932 -0.446 -13.359 1.00 85.62 83 GLU A N 1
ATOM 612 C CA . GLU A 1 83 ? 25.255 -0.537 -13.979 1.00 85.62 83 GLU A CA 1
ATOM 613 C C . GLU A 1 83 ? 26.142 0.647 -13.559 1.00 85.62 83 GLU A C 1
ATOM 615 O O . GLU A 1 83 ? 27.335 0.468 -13.306 1.00 85.62 83 GLU A O 1
ATOM 620 N N . CYS A 1 84 ? 25.552 1.838 -13.394 1.00 88.38 84 CYS A N 1
ATOM 621 C CA . CYS A 1 84 ? 26.222 3.011 -12.833 1.00 88.38 84 CYS A CA 1
ATOM 622 C C . CYS A 1 84 ? 26.791 2.707 -11.440 1.00 88.38 84 CYS A C 1
ATOM 624 O O . CYS A 1 84 ? 27.981 2.905 -11.209 1.00 88.38 84 CYS A O 1
ATOM 626 N N . ALA A 1 85 ? 25.981 2.161 -10.527 1.00 86.94 85 ALA A N 1
ATOM 627 C CA . ALA A 1 85 ? 26.436 1.786 -9.187 1.00 86.94 85 ALA A CA 1
ATOM 628 C C . ALA A 1 85 ? 27.454 0.632 -9.185 1.00 86.94 85 ALA A C 1
ATOM 630 O O . ALA A 1 85 ? 28.288 0.565 -8.287 1.00 86.94 85 ALA A O 1
ATOM 631 N N . GLU A 1 86 ? 27.418 -0.267 -10.171 1.00 87.50 86 GLU A N 1
ATOM 632 C CA . GLU A 1 86 ? 28.389 -1.363 -10.293 1.00 87.50 86 GLU A CA 1
ATOM 633 C C . GLU A 1 86 ? 29.752 -0.886 -10.831 1.00 87.50 86 GLU A C 1
ATOM 635 O O . GLU A 1 86 ? 30.790 -1.437 -10.461 1.00 87.50 86 GLU A O 1
ATOM 640 N N . ARG A 1 87 ? 29.772 0.142 -11.690 1.00 89.44 87 ARG A N 1
ATOM 641 C CA . ARG A 1 87 ? 30.996 0.621 -12.360 1.00 89.44 87 ARG A CA 1
ATOM 642 C C . ARG A 1 87 ? 31.597 1.891 -11.769 1.00 89.44 87 ARG A C 1
ATOM 644 O O . ARG A 1 87 ? 32.782 2.144 -11.982 1.00 89.44 87 ARG A O 1
ATOM 651 N N . TRP A 1 88 ? 30.810 2.701 -11.067 1.00 92.44 88 TRP A N 1
ATOM 652 C CA . TRP A 1 88 ? 31.216 4.026 -10.611 1.00 92.44 88 TRP A CA 1
ATOM 653 C C . TRP A 1 88 ? 31.178 4.129 -9.083 1.00 92.44 88 TRP A C 1
ATOM 655 O O . TRP A 1 88 ? 30.117 4.073 -8.458 1.00 92.44 88 TRP A O 1
ATOM 665 N N . SER A 1 89 ? 32.354 4.301 -8.465 1.00 93.38 89 SER A N 1
ATOM 666 C CA . SER A 1 89 ? 32.502 4.235 -7.004 1.00 93.38 89 SER A CA 1
ATOM 667 C C . SER A 1 89 ? 31.639 5.233 -6.221 1.00 93.38 89 SER A C 1
ATOM 669 O O . SER A 1 89 ? 31.057 4.815 -5.226 1.00 93.38 89 SER A O 1
ATOM 671 N N . PRO A 1 90 ? 31.427 6.496 -6.644 1.00 93.62 90 PRO A N 1
ATOM 672 C CA . PRO A 1 90 ? 30.555 7.404 -5.902 1.00 93.62 90 PRO A CA 1
ATOM 673 C C . PRO A 1 90 ? 29.084 6.972 -5.870 1.00 93.62 90 PRO A C 1
ATOM 675 O O . PRO A 1 90 ? 28.420 7.244 -4.869 1.00 93.62 90 PRO A O 1
ATOM 678 N N . ALA A 1 91 ? 28.577 6.307 -6.918 1.00 93.25 91 ALA A N 1
ATOM 679 C CA . ALA A 1 91 ? 27.239 5.709 -6.913 1.00 93.25 91 ALA A CA 1
ATOM 680 C C . ALA A 1 91 ? 27.189 4.445 -6.043 1.00 93.25 91 ALA A C 1
ATOM 682 O O . ALA A 1 91 ? 26.212 4.244 -5.320 1.00 93.25 91 ALA A O 1
ATOM 683 N N . ALA A 1 92 ? 28.252 3.634 -6.051 1.00 93.44 92 ALA A N 1
ATOM 684 C CA . ALA A 1 92 ? 28.389 2.487 -5.154 1.00 93.44 92 ALA A CA 1
ATOM 685 C C . ALA A 1 92 ? 28.374 2.914 -3.673 1.00 93.44 92 ALA A C 1
ATOM 687 O O . ALA A 1 92 ? 27.622 2.353 -2.876 1.00 93.44 92 ALA A O 1
ATOM 688 N N . ASP A 1 93 ? 29.141 3.949 -3.318 1.00 94.94 93 ASP A N 1
ATOM 689 C CA . ASP A 1 93 ? 29.207 4.506 -1.963 1.00 94.94 93 ASP A CA 1
ATOM 690 C C . ASP A 1 93 ? 27.853 5.072 -1.522 1.00 94.94 93 ASP A C 1
ATOM 692 O O . ASP A 1 93 ? 27.407 4.834 -0.400 1.00 94.94 93 ASP A O 1
ATOM 696 N N . PHE A 1 94 ? 27.165 5.787 -2.419 1.00 95.31 94 PHE A N 1
ATOM 697 C CA . PHE A 1 94 ? 25.816 6.291 -2.167 1.00 95.31 94 PHE A CA 1
ATOM 698 C C . PHE A 1 94 ? 24.837 5.142 -1.895 1.00 95.31 94 PHE A C 1
ATOM 700 O O . PHE A 1 94 ? 24.086 5.165 -0.916 1.00 95.31 94 PHE A O 1
ATOM 707 N N . ARG A 1 95 ? 24.875 4.096 -2.731 1.00 94.44 95 ARG A N 1
ATOM 708 C CA . ARG A 1 95 ? 24.048 2.898 -2.562 1.00 94.44 95 ARG A CA 1
ATOM 709 C C . ARG A 1 95 ? 24.324 2.206 -1.230 1.00 94.44 95 ARG A C 1
ATOM 711 O O . ARG A 1 95 ? 23.372 1.840 -0.544 1.00 94.44 95 ARG A O 1
ATOM 718 N N . ALA A 1 96 ? 25.591 2.053 -0.854 1.00 94.00 96 ALA A N 1
ATOM 719 C CA . ALA A 1 96 ? 25.987 1.454 0.417 1.00 94.00 96 ALA A CA 1
ATOM 720 C C . ALA A 1 96 ? 25.558 2.307 1.626 1.00 94.00 96 ALA A C 1
ATOM 722 O O . ALA A 1 96 ? 25.161 1.760 2.650 1.00 94.00 96 ALA A O 1
ATOM 723 N N . GLY A 1 97 ? 25.598 3.637 1.504 1.00 95.00 97 GLY A N 1
ATOM 724 C CA . GLY A 1 97 ? 25.225 4.558 2.579 1.00 95.00 97 GLY A CA 1
ATOM 725 C C . GLY A 1 97 ? 23.718 4.667 2.831 1.00 95.00 97 GLY A C 1
ATOM 726 O O . GLY A 1 97 ? 23.305 4.802 3.982 1.00 95.00 97 GLY A O 1
ATOM 727 N N . TYR A 1 98 ? 22.889 4.599 1.781 1.00 95.88 98 TYR A N 1
ATOM 728 C CA . TYR A 1 98 ? 21.448 4.869 1.895 1.00 95.88 98 TYR A CA 1
ATOM 729 C C . TYR A 1 98 ? 20.522 3.699 1.557 1.00 95.88 98 TYR A C 1
ATOM 731 O O . TYR A 1 98 ? 19.339 3.767 1.896 1.00 95.88 98 TYR A O 1
ATOM 739 N N . GLY A 1 99 ? 21.014 2.641 0.905 1.00 93.81 99 GLY A N 1
ATOM 740 C CA . GLY A 1 99 ? 20.181 1.531 0.434 1.00 93.81 99 GLY A CA 1
ATOM 741 C C . GLY A 1 99 ? 19.382 0.873 1.556 1.00 93.81 99 GLY A C 1
ATOM 742 O O . GLY A 1 99 ? 18.154 0.811 1.485 1.00 93.81 99 GLY A O 1
ATOM 743 N N . ASP A 1 100 ? 20.065 0.471 2.627 1.00 94.44 100 ASP A N 1
ATOM 744 C CA . ASP A 1 100 ? 19.424 -0.144 3.793 1.00 94.44 100 ASP A CA 1
ATOM 745 C C . ASP A 1 100 ? 18.494 0.835 4.508 1.00 94.44 100 ASP A C 1
ATOM 747 O O . ASP A 1 100 ? 17.378 0.478 4.883 1.00 94.44 100 ASP A O 1
ATOM 751 N N . ALA A 1 101 ? 18.918 2.094 4.658 1.00 94.69 101 ALA A N 1
ATOM 752 C CA . ALA A 1 101 ? 18.104 3.116 5.302 1.00 94.69 101 ALA A CA 1
ATOM 753 C C . ALA A 1 101 ? 16.763 3.292 4.573 1.00 94.69 101 ALA A C 1
ATOM 755 O O . ALA A 1 101 ? 15.712 3.226 5.212 1.00 94.69 101 ALA A O 1
ATOM 756 N N . LEU A 1 102 ? 16.773 3.453 3.246 1.00 94.94 102 LEU A N 1
ATOM 757 C CA . LEU A 1 102 ? 15.542 3.580 2.466 1.00 94.94 102 LEU A CA 1
ATOM 758 C C . LEU A 1 102 ? 14.707 2.291 2.507 1.00 94.94 102 LEU A C 1
ATOM 760 O O . LEU A 1 102 ? 13.486 2.364 2.657 1.00 94.94 102 LEU A O 1
ATOM 764 N N . HIS A 1 103 ? 15.345 1.121 2.420 1.00 93.44 103 HIS A N 1
ATOM 765 C CA . HIS A 1 103 ? 14.658 -0.169 2.460 1.00 93.44 103 HIS A CA 1
ATOM 766 C C . HIS A 1 103 ? 13.921 -0.395 3.789 1.00 93.44 103 HIS A C 1
ATOM 768 O O . HIS A 1 103 ? 12.715 -0.648 3.798 1.00 93.44 103 HIS A O 1
ATOM 774 N N . PHE A 1 104 ? 14.609 -0.247 4.924 1.00 94.62 104 PHE A N 1
ATOM 775 C CA . PHE A 1 104 ? 14.007 -0.472 6.239 1.00 94.62 104 PHE A CA 1
ATOM 776 C C . PHE A 1 104 ? 12.942 0.571 6.581 1.00 94.62 104 PHE A C 1
ATOM 778 O O . PHE A 1 104 ? 11.914 0.206 7.146 1.00 94.62 104 PHE A O 1
ATOM 785 N N . ASN A 1 105 ? 13.120 1.836 6.181 1.00 95.56 105 ASN A N 1
ATOM 786 C CA . ASN A 1 105 ? 12.059 2.840 6.314 1.00 95.56 105 ASN A CA 1
ATOM 787 C C . ASN A 1 105 ? 10.823 2.464 5.475 1.00 95.56 105 ASN A C 1
ATOM 789 O O . ASN A 1 105 ? 9.697 2.614 5.942 1.00 95.56 105 ASN A O 1
ATOM 793 N N . GLY A 1 106 ? 11.010 1.891 4.282 1.00 95.19 106 GLY A N 1
ATOM 794 C CA . GLY A 1 106 ? 9.907 1.371 3.469 1.00 95.19 106 GLY A CA 1
ATOM 795 C C . GLY A 1 106 ? 9.133 0.255 4.170 1.00 95.19 106 GLY A C 1
ATOM 796 O O . GLY A 1 106 ? 7.903 0.286 4.230 1.00 95.19 106 GLY A O 1
ATOM 797 N N . LEU A 1 107 ? 9.844 -0.689 4.795 1.00 95.19 107 LEU A N 1
ATOM 798 C CA . LEU A 1 107 ? 9.223 -1.737 5.611 1.00 95.19 107 LEU A CA 1
ATOM 799 C C . LEU A 1 107 ? 8.486 -1.164 6.831 1.00 95.19 107 LEU A C 1
ATOM 801 O O . LEU A 1 107 ? 7.409 -1.655 7.170 1.00 95.19 107 LEU A O 1
ATOM 805 N N . LEU A 1 108 ? 9.019 -0.123 7.480 1.00 95.44 108 LEU A N 1
ATOM 806 C CA . LEU A 1 108 ? 8.335 0.555 8.586 1.00 95.44 108 LEU A CA 1
ATOM 807 C C . LEU A 1 108 ? 7.022 1.189 8.115 1.00 95.44 108 LEU A C 1
ATOM 809 O O . LEU A 1 108 ? 5.976 0.945 8.718 1.00 95.44 108 LEU A O 1
ATOM 813 N N . VAL A 1 109 ? 7.052 1.927 7.006 1.00 96.44 109 VAL A N 1
ATOM 814 C CA . VAL A 1 109 ? 5.876 2.574 6.401 1.00 96.44 109 VAL A CA 1
ATOM 815 C C . VAL A 1 109 ? 4.832 1.552 5.954 1.00 96.44 109 VAL A C 1
ATOM 817 O O . VAL A 1 109 ? 3.635 1.794 6.093 1.00 96.44 109 VAL A O 1
ATOM 820 N N . GLN A 1 110 ? 5.263 0.387 5.477 1.00 95.00 110 GLN A N 1
ATOM 821 C CA . GLN A 1 110 ? 4.370 -0.700 5.092 1.00 95.00 110 GLN A CA 1
ATOM 822 C C . GLN A 1 110 ? 3.737 -1.400 6.304 1.00 95.00 110 GLN A C 1
ATOM 824 O O . GLN A 1 110 ? 2.518 -1.572 6.374 1.00 95.00 110 GLN A O 1
ATOM 829 N N . TYR A 1 111 ? 4.557 -1.859 7.251 1.00 95.06 111 TYR A N 1
ATOM 830 C CA . TYR A 1 111 ? 4.118 -2.812 8.269 1.00 95.06 111 TYR A CA 1
ATOM 831 C C . TYR A 1 111 ? 3.659 -2.159 9.568 1.00 95.06 111 TYR A C 1
ATOM 833 O O . TYR A 1 111 ? 2.722 -2.668 10.181 1.00 95.06 111 TYR A O 1
ATOM 841 N N . VAL A 1 112 ? 4.251 -1.044 10.005 1.00 93.88 112 VAL A N 1
ATOM 842 C CA . VAL A 1 112 ? 3.865 -0.417 11.281 1.00 93.88 112 VAL A CA 1
ATOM 843 C C . VAL A 1 112 ? 2.417 0.089 11.237 1.00 93.88 112 VAL A C 1
ATOM 845 O O . VAL A 1 112 ? 1.645 -0.296 12.121 1.00 93.88 112 VAL A O 1
ATOM 848 N N . PRO A 1 113 ? 1.982 0.859 10.218 1.00 91.19 113 PRO A N 1
ATOM 849 C CA . PRO A 1 113 ? 0.582 1.255 10.073 1.00 91.19 113 PRO A CA 1
ATOM 850 C C . PRO A 1 113 ? -0.379 0.076 9.976 1.00 91.19 113 PRO A C 1
ATOM 852 O O . PRO A 1 113 ? -1.438 0.081 10.606 1.00 91.19 113 PRO A O 1
ATOM 855 N N . LEU A 1 114 ? 0.002 -0.948 9.212 1.00 91.81 114 LEU A N 1
ATOM 856 C CA . LEU A 1 114 ? -0.798 -2.149 9.038 1.00 91.81 114 LEU A CA 1
ATOM 857 C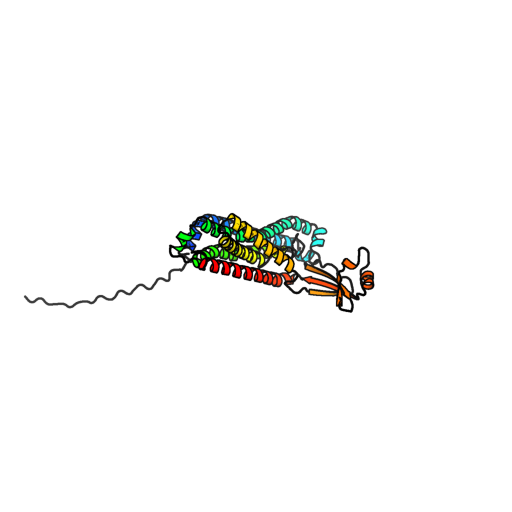 C . LEU A 1 114 ? -1.018 -2.870 10.374 1.00 91.81 114 LEU A C 1
ATOM 859 O O . LEU A 1 114 ? -2.156 -3.130 10.764 1.00 91.81 114 LEU A O 1
ATOM 863 N N . LEU A 1 115 ? 0.063 -3.171 11.094 1.00 92.75 115 LEU A N 1
ATOM 864 C CA . LEU A 1 115 ? 0.006 -3.855 12.385 1.00 92.75 115 LEU A CA 1
ATOM 865 C C . LEU A 1 115 ? -0.740 -3.007 13.420 1.00 92.75 115 LEU A C 1
ATOM 867 O O . LEU A 1 115 ? -1.559 -3.540 14.169 1.00 92.75 115 LEU A O 1
ATOM 871 N N . ALA A 1 116 ? -0.528 -1.688 13.422 1.00 89.81 116 ALA A N 1
ATOM 872 C CA . ALA A 1 116 ? -1.302 -0.772 14.249 1.00 89.81 116 ALA A CA 1
ATOM 873 C C . ALA A 1 116 ? -2.801 -0.868 13.926 1.00 89.81 116 ALA A C 1
ATOM 875 O O . ALA A 1 116 ? -3.611 -0.963 14.846 1.00 89.81 116 ALA A O 1
ATOM 876 N N . GLY A 1 117 ? -3.187 -0.922 12.650 1.00 86.62 117 GLY A N 1
ATOM 877 C CA . GLY A 1 117 ? -4.578 -1.114 12.244 1.00 86.62 117 GLY A CA 1
ATOM 878 C C . GLY A 1 117 ? -5.166 -2.439 12.737 1.00 86.62 117 GLY A C 1
ATOM 879 O O . GLY A 1 117 ? -6.200 -2.443 13.406 1.00 86.62 117 GLY A O 1
ATOM 880 N N . LEU A 1 118 ? -4.474 -3.553 12.481 1.00 88.81 118 LEU A N 1
ATOM 881 C CA . LEU A 1 118 ? -4.918 -4.904 12.855 1.00 88.81 118 LEU A CA 1
ATOM 882 C C . LEU A 1 118 ? -5.055 -5.089 14.379 1.00 88.81 118 LEU A C 1
ATOM 884 O O . LEU A 1 118 ? -5.967 -5.777 14.842 1.00 88.81 118 LEU A O 1
ATOM 888 N N . PHE A 1 119 ? -4.173 -4.466 15.170 1.00 88.94 119 PHE A N 1
ATOM 889 C CA . PHE A 1 119 ? -4.053 -4.722 16.611 1.00 88.94 119 PHE A CA 1
ATOM 890 C C . PHE A 1 119 ? -4.508 -3.578 17.526 1.00 88.94 119 PHE A C 1
ATOM 892 O O . PHE A 1 119 ? -4.356 -3.675 18.743 1.00 88.94 119 PHE A O 1
ATOM 899 N N . THR A 1 120 ? -5.126 -2.521 16.995 1.00 89.06 120 THR A N 1
ATOM 900 C CA . THR A 1 120 ? -5.753 -1.476 17.826 1.00 89.06 120 THR A CA 1
ATOM 901 C C . THR A 1 120 ? -7.238 -1.740 18.032 1.00 89.06 120 THR A C 1
ATOM 903 O O . THR A 1 120 ? -7.667 -2.057 19.141 1.00 89.06 120 THR A O 1
ATOM 906 N N . ALA A 1 121 ? -8.038 -1.653 16.969 1.00 89.56 121 ALA A N 1
ATOM 907 C CA . ALA A 1 121 ? -9.493 -1.695 17.083 1.00 89.56 121 ALA A CA 1
ATOM 908 C C . ALA A 1 121 ? -10.020 -3.041 17.592 1.00 89.56 121 ALA A C 1
ATOM 910 O O . ALA A 1 121 ? -10.897 -3.062 18.457 1.00 89.56 121 ALA A O 1
ATOM 911 N N . GLY A 1 122 ? -9.461 -4.155 17.110 1.00 90.75 122 GLY A N 1
ATOM 912 C CA . GLY A 1 122 ? -9.890 -5.493 17.514 1.00 90.75 122 GLY A CA 1
ATOM 913 C C . GLY A 1 122 ? -9.731 -5.735 19.016 1.00 90.75 122 GLY A C 1
ATOM 914 O O . GLY A 1 122 ? -10.736 -5.907 19.705 1.00 90.75 122 GLY A O 1
ATOM 915 N N . PRO A 1 123 ? -8.509 -5.669 19.572 1.00 90.25 123 PRO A N 1
ATOM 916 C CA . PRO A 1 123 ? -8.298 -5.821 21.009 1.00 90.25 123 PRO A CA 1
ATOM 917 C C . PRO A 1 123 ? -9.052 -4.794 21.860 1.00 90.25 123 PRO A C 1
ATOM 919 O O . PRO A 1 123 ? -9.582 -5.149 22.911 1.00 90.25 123 PRO A O 1
ATOM 922 N N . MET A 1 124 ? -9.152 -3.533 21.420 1.00 90.69 124 MET A N 1
ATOM 923 C CA . MET A 1 124 ? -9.905 -2.504 22.151 1.00 90.69 124 MET A CA 1
ATOM 924 C C . MET A 1 124 ? -11.399 -2.832 22.264 1.00 90.69 124 MET A C 1
ATOM 926 O O . MET A 1 124 ? -11.988 -2.626 23.325 1.00 90.69 124 MET A O 1
ATOM 930 N N . VAL A 1 125 ? -12.017 -3.328 21.189 1.00 92.50 125 VAL A N 1
ATOM 931 C CA . VAL A 1 125 ? -13.432 -3.728 21.181 1.00 92.50 125 VAL A CA 1
ATOM 932 C C . VAL A 1 125 ? -13.617 -5.051 21.926 1.00 92.50 125 VAL A C 1
ATOM 934 O O . VAL A 1 125 ? -14.489 -5.157 22.787 1.00 92.50 125 VAL A O 1
ATOM 937 N N . ALA A 1 126 ? -12.772 -6.043 21.649 1.00 93.00 126 ALA A N 1
ATOM 938 C CA . ALA A 1 126 ? -12.877 -7.378 22.224 1.00 93.00 126 ALA A CA 1
ATOM 939 C C . ALA A 1 126 ? -12.711 -7.373 23.748 1.00 93.00 126 ALA A C 1
ATOM 941 O O . ALA A 1 126 ? -13.489 -8.031 24.429 1.00 93.00 126 ALA A O 1
ATOM 942 N N . ARG A 1 127 ? -11.777 -6.584 24.299 1.00 91.94 127 ARG A N 1
ATOM 943 C CA . ARG A 1 12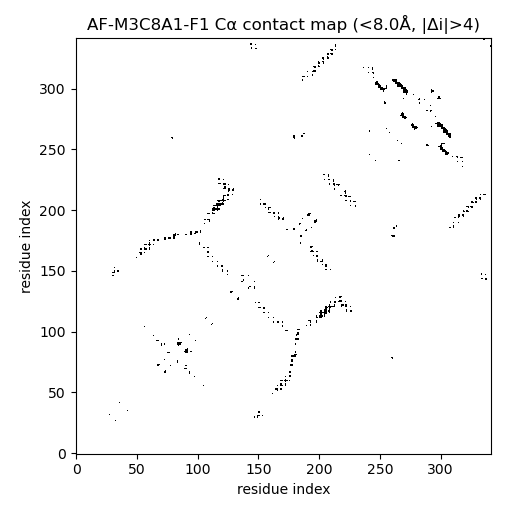7 ? -11.579 -6.477 25.757 1.00 91.94 127 ARG A CA 1
ATOM 944 C C . ARG A 1 127 ? -12.809 -5.946 26.483 1.00 91.94 127 ARG A C 1
ATOM 946 O O . ARG A 1 127 ? -13.101 -6.388 27.594 1.00 91.94 127 ARG A O 1
ATOM 953 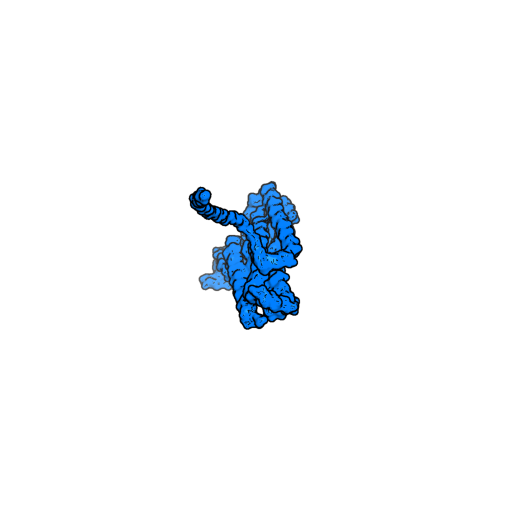N N . GLU A 1 128 ? -13.538 -5.002 25.891 1.00 91.69 128 GLU A N 1
ATOM 954 C CA . GLU A 1 128 ? -14.774 -4.510 26.506 1.00 91.69 128 GLU A CA 1
ATOM 955 C C . GLU A 1 128 ? -15.887 -5.548 26.452 1.00 91.69 128 GLU A C 1
ATOM 957 O O . GLU A 1 128 ? -16.586 -5.730 27.447 1.00 91.69 128 GLU A O 1
ATOM 962 N N . LEU A 1 129 ? -16.011 -6.265 25.330 1.00 92.06 129 LEU A N 1
ATOM 963 C CA . LEU A 1 129 ? -16.958 -7.373 25.180 1.00 92.06 129 LEU A CA 1
ATOM 964 C C . LEU A 1 129 ? -16.686 -8.497 26.182 1.00 92.06 129 LEU A C 1
ATOM 966 O O . LEU A 1 129 ? -17.612 -8.966 26.839 1.00 92.06 129 LEU A O 1
ATOM 970 N N . GLU A 1 130 ? -15.416 -8.866 26.322 1.00 93.88 130 GLU A N 1
ATOM 971 C CA . GLU A 1 130 ? -14.920 -9.923 27.201 1.00 93.88 130 GLU A CA 1
ATOM 972 C C . GLU A 1 130 ? -15.103 -9.572 28.685 1.00 93.88 130 GLU A C 1
ATOM 974 O O . GLU A 1 130 ? -15.536 -10.412 29.469 1.00 93.88 130 GLU A O 1
ATOM 979 N N . SER A 1 131 ? -14.860 -8.313 29.068 1.00 93.06 131 SER A N 1
ATOM 980 C CA . SER A 1 131 ? -15.065 -7.820 30.443 1.00 93.06 131 SER A CA 1
ATOM 981 C C . SER A 1 131 ? -16.514 -7.440 30.774 1.00 93.06 131 SER A C 1
ATOM 983 O O . SER A 1 131 ? -16.817 -7.124 31.922 1.00 93.06 131 SER A O 1
ATOM 985 N N . GLY A 1 132 ? -17.417 -7.413 29.788 1.00 89.75 132 GLY A N 1
ATOM 986 C CA . GLY A 1 132 ? -18.817 -7.011 29.971 1.00 89.75 132 GLY A CA 1
ATOM 987 C C . GLY A 1 132 ? -19.037 -5.512 30.219 1.00 89.75 132 GLY A C 1
ATOM 988 O O . GLY A 1 132 ? -20.175 -5.083 30.413 1.00 89.75 132 GLY A O 1
ATOM 989 N N . THR A 1 133 ? -17.980 -4.698 30.172 1.00 88.25 133 THR A N 1
ATOM 990 C CA . THR A 1 133 ? -18.024 -3.246 30.434 1.00 88.25 133 THR A CA 1
ATOM 991 C C . THR A 1 133 ? -18.878 -2.480 29.420 1.00 88.25 133 THR A C 1
ATOM 993 O O . THR A 1 133 ? -19.455 -1.444 29.755 1.00 88.25 133 THR A O 1
ATOM 996 N N . TRP A 1 134 ? -19.054 -3.029 28.214 1.00 87.50 134 TRP A N 1
ATOM 997 C CA . TRP A 1 134 ? -19.955 -2.488 27.193 1.00 87.50 134 TRP A CA 1
ATOM 998 C C . TRP A 1 134 ? -21.409 -2.340 27.677 1.00 87.50 134 TRP A C 1
ATOM 1000 O O . TRP A 1 134 ? -22.076 -1.387 27.282 1.00 87.50 134 TRP A O 1
ATOM 1010 N N . ARG A 1 135 ? -21.892 -3.212 28.580 1.00 87.69 135 ARG A N 1
ATOM 1011 C CA . ARG A 1 135 ? -23.269 -3.149 29.112 1.00 87.69 135 ARG A CA 1
ATOM 1012 C C . ARG A 1 135 ? -23.519 -1.863 29.893 1.00 87.69 135 ARG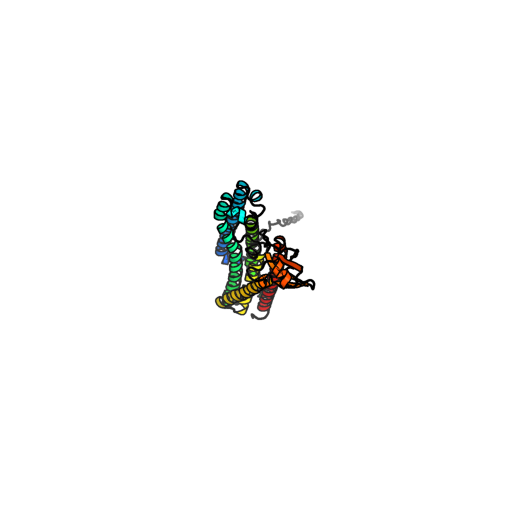 A C 1
ATOM 1014 O O . ARG A 1 135 ? -24.556 -1.229 29.728 1.00 87.69 135 ARG A O 1
ATOM 1021 N N . LEU A 1 136 ? -22.547 -1.461 30.714 1.00 85.38 136 LEU A N 1
ATOM 1022 C CA . LEU A 1 136 ? -22.610 -0.209 31.467 1.00 85.38 136 LEU A CA 1
ATOM 1023 C C . LEU A 1 136 ? -22.524 1.002 30.529 1.00 85.38 136 LEU A C 1
ATOM 1025 O O . LEU A 1 136 ? -23.237 1.984 30.712 1.00 85.38 136 LEU A O 1
ATOM 1029 N N . ALA A 1 137 ? -21.679 0.928 29.499 1.00 82.69 137 ALA A N 1
ATOM 1030 C CA . ALA A 1 137 ? -21.567 2.004 28.518 1.00 82.69 137 ALA A CA 1
ATOM 1031 C C . ALA A 1 137 ? -22.889 2.239 27.765 1.00 82.69 137 ALA A C 1
ATOM 1033 O O . ALA A 1 137 ? -23.230 3.385 27.468 1.00 82.69 137 ALA A O 1
ATOM 1034 N N . TRP A 1 138 ? -23.644 1.176 27.470 1.00 86.31 138 TRP A N 1
ATOM 1035 C CA . TRP A 1 138 ? -24.892 1.274 26.706 1.00 86.31 138 TRP A CA 1
ATOM 1036 C C . TRP A 1 138 ? -26.082 1.726 27.549 1.00 86.31 138 TRP A C 1
ATOM 1038 O O . TRP A 1 138 ? -26.971 2.399 27.031 1.00 86.31 138 TRP A O 1
ATOM 1048 N N . THR A 1 139 ? -26.078 1.447 28.855 1.00 83.25 139 THR A N 1
ATOM 1049 C CA . THR A 1 139 ? -27.118 1.936 29.774 1.00 83.25 139 THR A CA 1
ATOM 1050 C C . THR A 1 139 ? -26.943 3.420 30.115 1.00 83.25 139 THR A C 1
ATOM 1052 O O . THR A 1 139 ? -27.924 4.102 30.400 1.00 83.25 139 THR A O 1
ATOM 1055 N N . GLN A 1 140 ? -25.722 3.961 30.024 1.00 78.62 140 GLN A N 1
ATOM 1056 C CA . GLN A 1 140 ? -25.400 5.355 30.363 1.00 78.62 140 GLN A CA 1
ATOM 1057 C C . GLN A 1 140 ? -25.514 6.352 29.187 1.00 78.62 140 GLN A C 1
ATOM 1059 O O . GLN A 1 140 ? -24.785 7.340 29.125 1.00 78.62 140 GLN A O 1
ATOM 1064 N N . SER A 1 141 ? -26.506 6.171 28.305 1.00 71.62 141 SER A N 1
ATOM 1065 C CA . SER A 1 141 ? -26.910 7.106 27.222 1.00 71.62 141 SER A CA 1
ATOM 1066 C C . SER A 1 141 ? -26.149 7.028 25.888 1.00 71.62 141 SER A C 1
ATOM 1068 O O . SER A 1 141 ? -26.351 7.886 25.021 1.00 71.62 141 SER A O 1
ATOM 1070 N N . LEU A 1 142 ? -25.298 6.021 25.662 1.00 73.69 142 LEU A N 1
ATOM 1071 C CA . LEU A 1 142 ? -24.642 5.826 24.364 1.00 73.69 142 LEU A CA 1
ATOM 1072 C C . LEU A 1 142 ? -25.282 4.663 23.602 1.00 73.69 142 LEU A C 1
ATOM 1074 O O . LEU A 1 142 ? -25.087 3.513 23.987 1.00 73.69 142 LEU A O 1
ATOM 1078 N N . PRO A 1 143 ? -25.995 4.919 22.489 1.00 85.38 143 PRO A N 1
ATOM 1079 C CA . PRO A 1 143 ? -26.535 3.830 21.696 1.00 85.38 143 PRO A CA 1
ATOM 1080 C C . PRO A 1 143 ? -25.389 2.980 21.114 1.00 85.38 143 PRO A C 1
ATOM 1082 O O . PRO A 1 143 ? -24.342 3.539 20.752 1.00 85.38 143 PRO A O 1
ATOM 1085 N N . PRO A 1 144 ? -25.592 1.663 20.935 1.00 87.25 144 PRO A N 1
ATOM 1086 C CA . PRO A 1 144 ? -24.533 0.712 20.582 1.00 87.25 144 PRO A CA 1
ATOM 1087 C C . PRO A 1 144 ? -23.704 1.123 19.350 1.00 87.25 144 PRO A C 1
ATOM 1089 O O . PRO A 1 144 ? -22.474 1.056 19.338 1.00 87.25 144 PRO A O 1
ATOM 1092 N N . ALA A 1 145 ? -24.365 1.658 18.319 1.00 87.19 145 ALA A N 1
ATOM 1093 C CA . ALA A 1 145 ? -23.696 2.135 17.108 1.00 87.19 145 ALA A CA 1
ATOM 1094 C C . ALA A 1 145 ? -22.820 3.383 17.337 1.00 87.19 145 ALA A C 1
ATOM 1096 O O . ALA A 1 145 ? -21.764 3.501 16.721 1.00 87.19 145 ALA A O 1
ATOM 1097 N N . ARG A 1 146 ? -23.230 4.313 18.215 1.00 87.12 146 ARG A N 1
ATOM 1098 C CA . ARG A 1 146 ? -22.413 5.495 18.556 1.00 87.12 146 ARG A CA 1
ATOM 1099 C C . ARG A 1 146 ? -21.214 5.104 19.414 1.00 87.12 146 ARG A C 1
ATOM 1101 O O . ARG A 1 146 ? -20.149 5.686 19.235 1.00 87.12 146 ARG A O 1
ATOM 1108 N N . TRP A 1 147 ? -21.373 4.112 20.294 1.00 88.75 147 TRP A N 1
ATOM 1109 C CA . TRP A 1 147 ? -20.265 3.532 21.057 1.00 88.75 147 TRP A CA 1
ATOM 1110 C C . TRP A 1 147 ? -19.186 2.970 20.121 1.00 88.75 147 TRP A C 1
ATOM 1112 O O . TRP A 1 147 ? -18.026 3.372 20.224 1.00 88.75 147 TRP A O 1
ATOM 1122 N N . LEU A 1 148 ? -19.566 2.130 19.150 1.00 90.56 148 LEU A N 1
ATOM 1123 C CA . LEU A 1 148 ? -18.600 1.565 18.204 1.00 90.56 148 LEU A CA 1
ATOM 1124 C C . LEU A 1 148 ? -17.982 2.650 17.312 1.00 90.56 148 LEU A C 1
ATOM 1126 O O . LEU A 1 148 ? -16.763 2.718 17.186 1.00 90.56 148 LEU A O 1
ATOM 1130 N N . ALA A 1 149 ? -18.800 3.537 16.737 1.00 90.00 149 ALA A N 1
ATOM 1131 C CA . ALA A 1 149 ? -18.307 4.602 15.865 1.00 90.00 149 ALA A CA 1
ATOM 1132 C C . ALA A 1 149 ? -17.276 5.496 16.572 1.00 90.00 149 ALA A C 1
ATOM 1134 O O . ALA A 1 149 ? -16.231 5.800 16.004 1.00 90.00 149 ALA A O 1
ATOM 1135 N N . ALA A 1 150 ? -17.520 5.870 17.831 1.00 85.56 150 ALA A N 1
ATOM 1136 C CA . ALA A 1 150 ? -16.591 6.704 18.585 1.00 85.56 150 ALA A CA 1
ATOM 1137 C C . ALA A 1 150 ? -15.267 5.988 18.911 1.00 85.56 150 ALA A C 1
ATOM 1139 O O . ALA A 1 150 ? -14.222 6.638 18.945 1.00 85.56 150 ALA A O 1
ATOM 1140 N N . LYS A 1 151 ? -15.285 4.661 19.102 1.00 86.31 151 LYS A N 1
ATOM 1141 C CA . LYS A 1 151 ? -14.065 3.858 19.287 1.00 86.31 151 LYS A CA 1
ATOM 1142 C C . LYS A 1 151 ? -13.214 3.768 18.031 1.00 86.31 151 LYS A C 1
ATOM 1144 O O . LYS A 1 151 ? -11.994 3.755 18.140 1.00 86.31 151 LYS A O 1
ATOM 1149 N N . LEU A 1 152 ? -13.851 3.698 16.865 1.00 90.38 152 LEU A N 1
ATOM 1150 C CA . LEU A 1 152 ? -13.158 3.569 15.584 1.00 90.38 152 LEU A CA 1
ATOM 1151 C C . LEU A 1 152 ? -12.722 4.920 15.011 1.00 90.38 152 LEU A C 1
ATOM 1153 O O . LEU A 1 152 ? -11.723 4.978 14.302 1.00 90.38 152 LEU A O 1
ATOM 1157 N N . ALA A 1 153 ? -13.419 6.009 15.353 1.00 89.31 153 ALA A N 1
ATOM 1158 C CA . ALA A 1 153 ? -13.126 7.340 14.830 1.00 89.31 153 ALA A CA 1
ATOM 1159 C C . ALA A 1 153 ? -11.703 7.812 15.164 1.00 89.31 153 ALA A C 1
ATOM 1161 O O . ALA A 1 153 ? -11.013 8.322 14.287 1.00 89.31 153 ALA A O 1
ATOM 1162 N N . VAL A 1 154 ? -11.243 7.627 16.409 1.00 84.38 154 VAL A N 1
ATOM 1163 C CA . VAL A 1 154 ? -9.904 8.089 16.818 1.00 84.38 154 VAL A CA 1
ATOM 1164 C C . VAL A 1 154 ? -8.790 7.329 16.074 1.00 84.38 154 VAL A C 1
ATOM 1166 O O . VAL A 1 154 ? -7.984 7.999 15.429 1.00 84.38 154 VAL A O 1
ATOM 1169 N N . PRO A 1 155 ? -8.744 5.978 16.067 1.00 87.56 155 PRO A N 1
ATOM 1170 C CA . PRO A 1 155 ? -7.772 5.234 15.264 1.00 87.56 155 PRO A CA 1
ATOM 1171 C C . PRO A 1 155 ? -7.856 5.550 13.769 1.00 87.56 155 PRO A C 1
ATOM 1173 O O . PRO A 1 155 ? -6.822 5.750 13.143 1.00 87.56 155 PRO A O 1
ATOM 1176 N N . ALA A 1 156 ? -9.062 5.655 13.200 1.00 91.50 156 ALA A N 1
ATOM 1177 C CA . ALA A 1 156 ? -9.232 5.945 11.777 1.00 91.50 156 ALA A CA 1
ATOM 1178 C C . ALA A 1 156 ? -8.668 7.321 11.391 1.00 91.50 156 ALA A C 1
ATOM 1180 O O . ALA A 1 156 ? -7.973 7.432 10.386 1.00 91.50 156 ALA A O 1
ATOM 1181 N N . VAL A 1 157 ? -8.911 8.360 12.199 1.00 91.12 157 VAL A N 1
ATOM 1182 C CA . VAL A 1 157 ? -8.357 9.705 11.959 1.00 91.12 157 VAL A CA 1
ATOM 1183 C C . VAL A 1 157 ? -6.837 9.713 12.112 1.00 91.12 157 VAL A C 1
ATOM 1185 O O . VAL A 1 157 ? -6.148 10.306 11.284 1.00 91.12 157 VAL A O 1
ATOM 1188 N N . LEU A 1 158 ? -6.299 9.042 13.135 1.00 88.56 158 LEU A N 1
ATOM 1189 C CA . LEU A 1 158 ? -4.849 8.944 13.329 1.00 88.56 158 LEU A CA 1
ATOM 1190 C C . LEU A 1 158 ? -4.168 8.218 12.166 1.00 88.56 158 LEU A C 1
ATOM 1192 O O . LEU A 1 158 ? -3.130 8.680 11.700 1.00 88.56 158 LEU A O 1
ATOM 1196 N N . VAL A 1 159 ? -4.772 7.134 11.670 1.00 92.56 159 VAL A N 1
ATOM 1197 C CA . VAL A 1 159 ? -4.303 6.425 10.476 1.00 92.56 159 VAL A CA 1
ATOM 1198 C C . VAL A 1 159 ? -4.350 7.348 9.261 1.00 92.56 159 VAL A C 1
ATOM 1200 O O . VAL A 1 159 ? -3.329 7.543 8.611 1.00 92.56 159 VAL A O 1
ATOM 1203 N N . LEU A 1 160 ? -5.496 7.977 8.988 1.00 94.38 160 LEU A N 1
ATOM 1204 C CA . LEU A 1 160 ? -5.665 8.861 7.833 1.00 94.38 160 LEU A CA 1
ATOM 1205 C C . LEU A 1 160 ? -4.640 9.994 7.804 1.00 94.38 160 LEU A C 1
ATOM 1207 O O . LEU A 1 160 ? -4.110 10.290 6.742 1.00 94.38 160 LEU A O 1
ATOM 1211 N N . VAL A 1 161 ? -4.347 10.630 8.937 1.00 94.62 161 VAL A N 1
ATOM 1212 C CA . VAL A 1 161 ? -3.402 11.754 8.972 1.00 94.62 161 VAL A CA 1
ATOM 1213 C C . VAL A 1 161 ? -1.959 11.259 9.039 1.00 94.62 161 VAL A C 1
ATOM 1215 O O . VAL A 1 161 ? -1.144 11.617 8.193 1.00 94.62 161 VAL A O 1
ATOM 1218 N N . GLY A 1 162 ? -1.632 10.429 10.030 1.00 95.06 162 GLY A N 1
ATOM 1219 C CA . GLY A 1 162 ? -0.254 10.024 10.303 1.00 95.06 162 GLY A CA 1
ATOM 1220 C C . GLY A 1 162 ? 0.337 9.161 9.195 1.00 95.06 162 GLY A C 1
ATOM 1221 O O . GLY A 1 162 ? 1.441 9.428 8.731 1.00 95.06 162 GLY A O 1
ATOM 1222 N N . VAL A 1 163 ? -0.420 8.175 8.714 1.00 96.44 163 VAL A N 1
ATOM 1223 C CA . VAL A 1 163 ? 0.062 7.232 7.695 1.00 96.44 163 VAL A CA 1
ATOM 1224 C C . VAL A 1 163 ? 0.140 7.899 6.327 1.00 96.44 163 VAL A C 1
ATOM 1226 O O . VAL A 1 163 ? 1.064 7.613 5.572 1.00 96.44 163 VAL A O 1
ATOM 1229 N N . SER A 1 164 ? -0.758 8.844 6.020 1.00 96.81 164 SER A N 1
ATOM 1230 C CA . SER A 1 164 ? -0.649 9.638 4.788 1.00 96.81 164 SER A CA 1
ATOM 1231 C C . SER A 1 164 ? 0.613 10.494 4.780 1.00 96.81 164 SER A C 1
ATOM 1233 O O . SER A 1 164 ? 1.293 10.555 3.762 1.00 96.81 164 SER A O 1
ATOM 1235 N N . LEU A 1 165 ? 0.961 11.124 5.910 1.00 96.94 165 LEU A N 1
ATOM 1236 C CA . LEU A 1 165 ? 2.198 11.902 6.029 1.00 96.94 165 LEU A CA 1
ATOM 1237 C C . LEU A 1 165 ? 3.442 11.014 5.900 1.00 96.94 165 LEU A C 1
ATOM 1239 O O . LEU A 1 165 ? 4.357 11.367 5.160 1.00 96.94 165 LEU A O 1
ATOM 1243 N N . MET A 1 166 ? 3.455 9.854 6.567 1.00 96.31 166 MET A N 1
ATOM 1244 C CA . MET A 1 166 ? 4.540 8.874 6.439 1.00 96.31 166 MET A CA 1
ATOM 1245 C C . MET A 1 166 ? 4.699 8.402 4.991 1.00 96.31 166 MET A C 1
ATOM 1247 O O . MET A 1 166 ? 5.798 8.462 4.449 1.00 96.31 166 MET A O 1
ATOM 1251 N N . SER A 1 167 ? 3.602 7.998 4.343 1.00 97.00 167 SER A N 1
ATOM 1252 C CA . SER A 1 167 ? 3.612 7.541 2.950 1.00 97.00 167 SER A CA 1
ATOM 1253 C C . SER A 1 167 ? 4.066 8.639 1.986 1.00 97.00 167 SER A C 1
ATOM 1255 O O . SER A 1 167 ? 4.868 8.384 1.089 1.00 97.00 167 SER A O 1
ATOM 1257 N N . ALA A 1 168 ? 3.620 9.883 2.186 1.00 97.50 168 ALA A N 1
ATOM 1258 C CA . ALA A 1 168 ? 4.028 11.014 1.357 1.00 97.50 168 ALA A CA 1
ATOM 1259 C C . ALA A 1 168 ? 5.527 11.323 1.500 1.00 97.50 168 ALA A C 1
ATOM 1261 O O . ALA A 1 168 ? 6.209 11.493 0.491 1.00 97.50 168 ALA A O 1
ATOM 1262 N N . LEU A 1 169 ? 6.056 11.357 2.729 1.00 97.81 169 LEU A N 1
ATOM 1263 C CA . LEU A 1 169 ? 7.487 11.573 2.965 1.00 97.81 169 LEU A CA 1
ATOM 1264 C C . LEU A 1 169 ? 8.334 10.407 2.463 1.00 97.81 169 LEU A C 1
ATOM 1266 O O . LEU A 1 169 ? 9.395 10.641 1.894 1.00 97.81 169 LEU A O 1
ATOM 1270 N N . TYR A 1 170 ? 7.869 9.171 2.626 1.00 97.25 170 TYR A N 1
ATOM 1271 C CA . TYR A 1 170 ? 8.557 8.006 2.088 1.00 97.25 170 TYR A CA 1
ATOM 1272 C C . TYR A 1 170 ? 8.574 8.013 0.560 1.00 97.25 170 TYR A C 1
ATOM 1274 O O . TYR A 1 170 ? 9.637 7.865 -0.034 1.00 97.25 170 TYR A O 1
ATOM 1282 N N . THR A 1 171 ? 7.424 8.262 -0.074 1.00 96.00 171 THR A N 1
ATOM 1283 C CA . THR A 1 171 ? 7.317 8.409 -1.533 1.00 96.00 171 THR A CA 1
ATOM 1284 C C . THR A 1 171 ? 8.232 9.524 -2.016 1.00 96.00 171 THR A C 1
ATOM 1286 O O . THR A 1 171 ? 8.913 9.353 -3.019 1.00 96.00 171 THR A O 1
ATOM 1289 N N . TRP A 1 172 ? 8.319 10.631 -1.267 1.00 96.62 172 TRP A N 1
ATOM 1290 C CA . TRP A 1 172 ? 9.340 11.637 -1.501 1.00 96.62 172 TRP A CA 1
ATOM 1291 C C . TRP A 1 172 ? 10.720 10.978 -1.411 1.00 96.62 172 TRP A C 1
ATOM 1293 O O . TRP A 1 172 ? 11.339 10.856 -2.451 1.00 96.62 172 TRP A O 1
ATOM 1303 N N . CYS A 1 173 ? 11.221 10.495 -0.272 1.00 95.56 173 CYS A N 1
ATOM 1304 C CA . CYS A 1 173 ? 12.537 9.824 -0.169 1.00 95.56 173 CYS A CA 1
ATOM 1305 C C . CYS A 1 173 ? 12.854 8.850 -1.316 1.00 95.56 173 CYS A C 1
ATOM 1307 O O . CYS A 1 173 ? 13.951 8.880 -1.866 1.00 95.56 173 CYS A O 1
ATOM 1309 N N . TRP A 1 174 ? 11.880 8.035 -1.704 1.00 94.38 174 TRP A N 1
ATOM 1310 C CA . TRP A 1 174 ? 11.998 7.037 -2.755 1.00 94.38 174 TRP A CA 1
ATOM 1311 C C . TRP A 1 174 ? 12.259 7.640 -4.144 1.00 94.38 174 TRP A C 1
ATOM 1313 O O . TRP A 1 174 ? 13.041 7.082 -4.908 1.00 94.38 174 TRP A O 1
ATOM 1323 N N . THR A 1 175 ? 11.689 8.808 -4.467 1.00 92.62 175 THR A N 1
ATOM 1324 C CA . THR A 1 175 ? 11.931 9.513 -5.741 1.00 92.62 175 THR A CA 1
ATOM 1325 C C . THR A 1 175 ? 13.173 10.413 -5.714 1.00 92.62 175 THR A C 1
ATOM 1327 O O . THR A 1 175 ? 13.300 11.309 -6.546 1.00 92.62 175 THR A O 1
ATOM 1330 N N . ALA A 1 176 ? 14.062 10.272 -4.724 1.00 93.00 176 ALA A N 1
ATOM 1331 C CA . ALA A 1 176 ? 15.259 11.109 -4.611 1.00 93.00 176 ALA A CA 1
ATOM 1332 C C . ALA A 1 176 ? 16.303 10.862 -5.700 1.00 93.00 176 ALA A C 1
ATOM 1334 O O . ALA A 1 176 ? 17.084 11.759 -5.996 1.00 93.00 176 ALA A O 1
ATOM 1335 N N . VAL A 1 177 ? 16.336 9.650 -6.247 1.00 89.25 177 VAL A N 1
ATOM 1336 C CA . VAL A 1 177 ? 17.364 9.191 -7.181 1.00 89.25 177 VAL A CA 1
ATOM 1337 C C . VAL A 1 177 ? 16.741 8.380 -8.314 1.00 89.25 177 VAL A C 1
ATOM 1339 O O . VAL A 1 177 ? 15.615 7.899 -8.140 1.00 89.25 177 VAL A O 1
ATOM 1342 N N . PRO A 1 178 ? 17.445 8.209 -9.452 1.00 85.25 178 PRO A N 1
ATOM 1343 C CA . PRO A 1 178 ? 16.980 7.361 -10.543 1.00 85.25 178 PRO A CA 1
ATOM 1344 C C . PRO A 1 178 ? 16.564 5.967 -10.063 1.00 85.25 178 PRO A C 1
ATOM 1346 O O . PRO A 1 178 ? 17.177 5.409 -9.152 1.00 85.25 178 PRO A O 1
ATOM 1349 N N . THR A 1 179 ? 15.520 5.416 -10.684 1.00 84.12 179 THR A N 1
ATOM 1350 C CA . THR A 1 179 ? 15.002 4.074 -10.396 1.00 84.12 179 THR A CA 1
ATOM 1351 C C . THR A 1 179 ? 16.119 3.033 -10.487 1.00 84.12 179 THR A C 1
ATOM 1353 O O . THR A 1 179 ? 16.994 3.128 -11.340 1.00 84.12 179 THR A O 1
ATOM 1356 N N . GLU A 1 180 ? 16.076 2.028 -9.612 1.00 85.81 180 GLU A N 1
ATOM 1357 C CA . GLU A 1 180 ? 17.039 0.912 -9.533 1.00 85.81 180 GLU A CA 1
ATOM 1358 C C . GLU A 1 180 ? 18.439 1.255 -9.002 1.00 85.81 180 GLU A C 1
ATOM 1360 O O . GLU A 1 180 ? 19.232 0.340 -8.745 1.00 85.81 180 GLU A O 1
ATOM 1365 N N . LEU A 1 181 ? 18.735 2.533 -8.728 1.00 88.94 181 LEU A N 1
ATOM 1366 C CA . LEU A 1 181 ? 19.997 2.914 -8.091 1.00 88.94 181 LEU A CA 1
ATOM 1367 C C . LEU A 1 181 ? 20.117 2.314 -6.686 1.00 88.94 181 LEU A C 1
ATOM 1369 O O . LEU A 1 181 ? 21.191 1.854 -6.284 1.00 88.94 181 LEU A O 1
ATOM 1373 N N . LEU A 1 182 ? 19.011 2.293 -5.938 1.00 90.00 182 LEU A N 1
ATOM 1374 C CA . LEU A 1 182 ? 18.932 1.707 -4.602 1.00 90.00 182 LEU A CA 1
ATOM 1375 C C . LEU A 1 182 ? 18.257 0.320 -4.631 1.00 90.00 182 LEU A C 1
ATOM 1377 O O . LEU A 1 182 ? 17.425 0.043 -5.500 1.00 90.00 182 LEU A O 1
ATOM 1381 N N . PRO A 1 183 ? 18.603 -0.595 -3.702 1.00 80.88 183 PRO A N 1
ATOM 1382 C CA . PRO A 1 183 ? 17.964 -1.907 -3.618 1.00 80.88 183 PRO A CA 1
ATOM 1383 C C . PRO A 1 183 ? 16.447 -1.791 -3.420 1.00 80.88 183 PRO A C 1
ATOM 1385 O O . PRO A 1 183 ? 15.984 -0.994 -2.608 1.00 80.88 183 PRO A O 1
ATOM 1388 N N . GLY A 1 184 ? 15.666 -2.601 -4.143 1.00 78.62 184 GLY A N 1
ATOM 1389 C CA . GLY A 1 184 ? 14.203 -2.634 -4.009 1.00 78.62 184 GLY A CA 1
ATOM 1390 C C . GLY A 1 184 ? 13.481 -1.370 -4.490 1.00 78.62 184 GLY A C 1
ATOM 1391 O O . GLY A 1 184 ? 12.267 -1.275 -4.338 1.00 78.62 184 GLY A O 1
ATOM 1392 N N . GLN A 1 185 ? 14.190 -0.417 -5.105 1.00 86.44 185 GLN A N 1
ATOM 1393 C CA . GLN A 1 185 ? 13.638 0.848 -5.599 1.00 86.44 185 GLN A CA 1
ATOM 1394 C C . GLN A 1 185 ? 12.868 0.694 -6.923 1.00 86.44 185 GLN A C 1
ATOM 1396 O O . GLN A 1 185 ? 12.739 1.638 -7.695 1.00 86.44 185 GLN A O 1
ATOM 1401 N N . ARG A 1 186 ? 12.356 -0.501 -7.220 1.00 90.62 186 ARG A N 1
ATOM 1402 C CA . ARG A 1 186 ? 11.374 -0.696 -8.284 1.00 90.62 186 ARG A CA 1
ATOM 1403 C C . ARG A 1 186 ? 9.997 -0.454 -7.695 1.00 90.62 186 ARG A C 1
ATOM 1405 O O . ARG A 1 186 ? 9.694 -0.921 -6.597 1.00 90.62 186 ARG A O 1
ATOM 1412 N N . TRP A 1 187 ? 9.155 0.287 -8.404 1.00 93.31 187 TRP A N 1
ATOM 1413 C CA . TRP A 1 187 ? 7.858 0.716 -7.870 1.00 93.31 187 TRP A CA 1
ATOM 1414 C C . TRP A 1 187 ? 6.952 -0.474 -7.522 1.00 93.31 187 TRP A C 1
ATOM 1416 O O . TRP A 1 187 ? 6.155 -0.378 -6.597 1.00 93.31 187 TRP A O 1
ATOM 1426 N N . TYR A 1 188 ? 7.098 -1.603 -8.223 1.00 93.50 188 TYR A N 1
ATOM 1427 C CA . TYR A 1 188 ? 6.335 -2.825 -7.977 1.00 93.50 188 TYR A CA 1
ATOM 1428 C C . TYR A 1 188 ? 6.856 -3.641 -6.779 1.00 93.50 188 TYR A C 1
ATOM 1430 O O . TYR A 1 188 ? 6.057 -4.266 -6.084 1.00 93.50 188 TYR A O 1
ATOM 1438 N N . ASP A 1 189 ? 8.156 -3.574 -6.468 1.00 92.06 189 ASP A N 1
ATOM 1439 C CA . ASP A 1 189 ? 8.730 -4.137 -5.232 1.00 92.06 189 ASP A CA 1
ATOM 1440 C C . ASP A 1 189 ? 8.352 -3.271 -4.015 1.00 92.06 189 ASP A C 1
ATOM 1442 O O . ASP A 1 189 ? 8.074 -3.770 -2.924 1.00 92.06 189 ASP A O 1
ATOM 1446 N N . SER A 1 190 ? 8.285 -1.954 -4.233 1.00 93.31 190 SER A N 1
ATOM 1447 C CA . SER A 1 190 ? 7.902 -0.933 -3.251 1.00 93.31 190 SER A CA 1
ATOM 1448 C C . SER A 1 190 ? 6.394 -0.624 -3.238 1.00 93.31 190 SER A C 1
ATOM 1450 O O . SER A 1 190 ? 5.959 0.334 -2.605 1.00 93.31 190 SER A O 1
ATOM 1452 N N . PHE A 1 191 ? 5.559 -1.411 -3.918 1.00 95.44 191 PHE A N 1
ATOM 1453 C CA . PHE A 1 191 ? 4.165 -1.032 -4.188 1.00 95.44 191 PHE A CA 1
ATOM 1454 C C . PHE A 1 191 ? 3.351 -0.746 -2.915 1.00 95.44 191 PHE A C 1
ATOM 1456 O O . PHE A 1 191 ? 2.590 0.212 -2.833 1.00 95.44 191 PHE A O 1
ATOM 1463 N N . GLU A 1 192 ? 3.553 -1.560 -1.882 1.00 95.00 192 GLU A N 1
ATOM 1464 C CA . GLU A 1 192 ? 2.799 -1.498 -0.623 1.00 95.00 192 GLU A CA 1
ATOM 1465 C C . GLU A 1 192 ? 3.238 -0.362 0.313 1.00 95.00 192 GLU A C 1
ATOM 1467 O O . GLU A 1 192 ? 2.538 -0.056 1.278 1.00 95.00 192 GLU A O 1
ATOM 1472 N N . MET A 1 193 ? 4.410 0.225 0.065 1.00 94.56 193 MET A N 1
ATOM 1473 C CA . MET A 1 193 ? 4.998 1.306 0.867 1.00 94.56 193 MET A CA 1
ATOM 1474 C C . MET A 1 193 ? 4.786 2.688 0.230 1.00 94.56 193 MET A C 1
ATOM 1476 O O . MET A 1 193 ? 5.068 3.700 0.869 1.00 94.56 193 MET A O 1
ATOM 1480 N N . LEU A 1 194 ? 4.263 2.745 -0.999 1.00 94.88 194 LEU A N 1
ATOM 1481 C CA . LEU A 1 194 ? 4.078 3.974 -1.769 1.00 94.88 194 LEU A CA 1
ATOM 1482 C C . LEU A 1 194 ? 2.609 4.415 -1.835 1.00 94.88 194 LEU A C 1
ATOM 1484 O O . LEU A 1 194 ? 1.667 3.619 -1.773 1.00 94.88 194 LEU A O 1
ATOM 1488 N N . GLY A 1 195 ? 2.414 5.725 -2.002 1.00 94.31 195 GLY A N 1
ATOM 1489 C CA . GLY A 1 195 ? 1.118 6.310 -2.343 1.00 94.31 195 GLY A CA 1
ATOM 1490 C C . GLY A 1 195 ? -0.016 5.953 -1.361 1.00 94.31 195 GLY A C 1
ATOM 1491 O O . GLY A 1 195 ? 0.142 6.113 -0.147 1.00 94.31 195 GLY A O 1
ATOM 1492 N N . PRO A 1 196 ? -1.198 5.525 -1.844 1.00 97.00 196 PRO A N 1
ATOM 1493 C CA . PRO A 1 196 ? -2.357 5.273 -0.985 1.00 97.00 196 PRO A CA 1
ATOM 1494 C C . PRO A 1 196 ? -2.302 3.937 -0.227 1.00 97.00 196 PRO A C 1
ATOM 1496 O O . PRO A 1 196 ? -3.096 3.733 0.698 1.00 97.00 196 PRO A O 1
ATOM 1499 N N . MET A 1 197 ? -1.393 3.028 -0.594 1.00 97.38 197 MET A N 1
ATOM 1500 C CA . MET A 1 197 ? -1.402 1.646 -0.109 1.00 97.38 197 MET A CA 1
ATOM 1501 C C . MET A 1 197 ? -1.226 1.525 1.413 1.00 97.38 197 MET A C 1
ATOM 1503 O O . MET A 1 197 ? -2.065 0.862 2.036 1.00 97.38 197 MET A O 1
ATOM 1507 N N . PRO A 1 198 ? -0.255 2.200 2.069 1.00 97.44 198 PRO A N 1
ATOM 1508 C CA . PRO A 1 198 ? -0.116 2.137 3.527 1.00 97.44 198 PRO A CA 1
ATOM 1509 C C . PRO A 1 198 ? -1.394 2.540 4.277 1.00 97.44 198 PRO A C 1
ATOM 1511 O O . PRO A 1 198 ? -1.783 1.909 5.263 1.00 97.44 198 PRO A O 1
ATOM 1514 N N . VAL A 1 199 ? -2.086 3.573 3.784 1.00 97.69 199 VAL A N 1
ATOM 1515 C CA . VAL A 1 199 ? -3.307 4.112 4.400 1.00 97.69 199 VAL A CA 1
ATOM 1516 C C . VAL A 1 199 ? -4.472 3.139 4.230 1.00 97.69 199 VAL A C 1
ATOM 1518 O O . VAL A 1 199 ? -5.158 2.821 5.204 1.00 97.69 199 VAL A O 1
ATOM 1521 N N . ALA A 1 200 ? -4.683 2.638 3.009 1.00 97.50 200 ALA A N 1
ATOM 1522 C CA . ALA A 1 200 ? -5.759 1.701 2.699 1.00 97.50 200 ALA A CA 1
ATOM 1523 C C . ALA A 1 200 ? -5.613 0.393 3.491 1.00 97.50 200 ALA A C 1
ATOM 1525 O O . ALA A 1 200 ? -6.581 -0.091 4.083 1.00 97.50 200 ALA A O 1
ATOM 1526 N N . ASN A 1 201 ? -4.389 -0.132 3.579 1.00 96.62 201 ASN A N 1
ATOM 1527 C CA . ASN A 1 201 ? -4.072 -1.331 4.348 1.00 96.62 201 ASN A CA 1
ATOM 1528 C C . ASN A 1 201 ? -4.314 -1.142 5.854 1.00 96.62 201 ASN A C 1
ATOM 1530 O O . ASN A 1 201 ? -4.959 -1.983 6.485 1.00 96.62 201 ASN A O 1
ATOM 1534 N N . ALA A 1 202 ? -3.868 -0.023 6.432 1.00 96.56 202 ALA A N 1
ATOM 1535 C CA . ALA A 1 202 ? -4.077 0.273 7.848 1.00 96.56 202 ALA A CA 1
ATOM 1536 C C . ALA A 1 202 ? -5.567 0.438 8.203 1.00 96.56 202 ALA A C 1
ATOM 1538 O O . ALA A 1 202 ? -6.032 -0.124 9.198 1.00 96.56 202 ALA A O 1
ATOM 1539 N N . LEU A 1 203 ? -6.344 1.156 7.381 1.00 96.94 203 LEU A N 1
ATOM 1540 C CA . LEU A 1 203 ? -7.791 1.317 7.585 1.00 96.94 203 LEU A CA 1
ATOM 1541 C C . LEU A 1 203 ? -8.548 -0.006 7.455 1.00 96.94 203 LEU A C 1
ATOM 1543 O O . LEU A 1 203 ? -9.423 -0.296 8.276 1.00 96.94 203 LEU A O 1
ATOM 1547 N N . CYS A 1 204 ? -8.175 -0.824 6.470 1.00 96.44 204 CYS A N 1
ATOM 1548 C CA . CYS A 1 204 ? -8.709 -2.170 6.311 1.00 96.44 204 CYS A CA 1
ATOM 1549 C C . CYS A 1 204 ? -8.439 -3.003 7.571 1.00 96.44 204 CYS A C 1
ATOM 1551 O O . CYS A 1 204 ? -9.367 -3.585 8.135 1.00 96.44 204 CYS A O 1
ATOM 1553 N N . GLY A 1 205 ? -7.213 -2.952 8.104 1.00 95.00 205 GLY A N 1
ATOM 1554 C CA . GLY A 1 205 ? -6.858 -3.600 9.366 1.00 95.00 205 GLY A CA 1
ATOM 1555 C C . GLY A 1 205 ? -7.726 -3.156 10.551 1.00 95.00 205 GLY A C 1
ATOM 1556 O O . GLY A 1 205 ? -8.228 -4.007 11.287 1.00 95.00 205 GLY A O 1
ATOM 1557 N N . VAL A 1 206 ? -7.982 -1.847 10.696 1.00 95.56 206 VAL A N 1
ATOM 1558 C CA . VAL A 1 206 ? -8.874 -1.294 11.738 1.00 95.56 206 VAL A CA 1
ATOM 1559 C C . VAL A 1 206 ? -10.288 -1.874 11.626 1.00 95.56 206 VAL A C 1
ATOM 1561 O O . VAL A 1 206 ? -10.864 -2.314 12.626 1.00 95.56 206 VAL A O 1
ATOM 1564 N N . ALA A 1 207 ? -10.865 -1.886 10.422 1.00 95.56 207 ALA A N 1
ATOM 1565 C CA . ALA A 1 207 ? -12.235 -2.350 10.209 1.00 95.56 207 ALA A CA 1
ATOM 1566 C C . ALA A 1 207 ? -12.378 -3.871 10.390 1.00 95.56 207 ALA A C 1
ATOM 1568 O O . ALA A 1 207 ? -13.318 -4.326 11.048 1.00 95.56 207 ALA A O 1
ATOM 1569 N N . PHE A 1 208 ? -11.429 -4.653 9.869 1.00 95.69 208 PHE A N 1
ATOM 1570 C CA . PHE A 1 208 ? -11.400 -6.109 10.037 1.00 95.69 208 PHE A CA 1
ATOM 1571 C C . PHE A 1 208 ? -11.196 -6.494 11.502 1.00 95.69 208 PHE A C 1
ATOM 1573 O O . PHE A 1 208 ? -11.925 -7.346 12.010 1.00 95.69 208 PHE A O 1
ATOM 1580 N N . GLY A 1 209 ? -10.288 -5.807 12.203 1.00 95.75 209 GLY A N 1
ATOM 1581 C CA . GLY A 1 209 ? -10.073 -5.974 13.638 1.00 95.75 209 GLY A CA 1
ATOM 1582 C C . GLY A 1 209 ? -11.352 -5.770 14.441 1.00 95.75 209 GLY A C 1
ATOM 1583 O O . GLY A 1 209 ? -11.729 -6.617 15.255 1.00 95.75 209 GLY A O 1
ATOM 1584 N N . ALA A 1 210 ? -12.064 -4.672 14.179 1.00 95.44 210 ALA A N 1
ATOM 1585 C CA . ALA A 1 210 ? -13.332 -4.377 14.836 1.00 95.44 210 ALA A CA 1
ATOM 1586 C C . ALA A 1 210 ? -14.397 -5.454 14.567 1.00 95.44 210 ALA A C 1
ATOM 1588 O O . ALA A 1 210 ? -15.054 -5.915 15.501 1.00 95.44 210 ALA A O 1
ATOM 1589 N N . LEU A 1 211 ? -14.554 -5.885 13.312 1.00 95.94 211 LEU A N 1
ATOM 1590 C CA . LEU A 1 211 ? -15.524 -6.917 12.940 1.00 95.94 211 LEU A CA 1
ATOM 1591 C C . LEU A 1 211 ? -15.197 -8.272 13.592 1.00 95.94 211 LEU A C 1
ATOM 1593 O O . LEU A 1 211 ? -16.080 -8.908 14.171 1.00 95.94 211 LEU A O 1
ATOM 1597 N N . ALA A 1 212 ? -13.929 -8.687 13.567 1.00 96.06 212 ALA A N 1
ATOM 1598 C CA . ALA A 1 212 ? -13.466 -9.921 14.201 1.00 96.06 212 ALA A CA 1
ATOM 1599 C C . ALA A 1 212 ? -13.665 -9.905 15.726 1.00 96.06 212 ALA A C 1
ATOM 1601 O O . ALA A 1 212 ? -14.017 -10.924 16.329 1.00 96.06 212 ALA A O 1
ATOM 1602 N N . ALA A 1 213 ? -13.494 -8.744 16.362 1.00 95.31 213 ALA A N 1
ATOM 1603 C CA . ALA A 1 213 ? -13.762 -8.570 17.784 1.00 95.31 213 ALA A CA 1
ATOM 1604 C C . ALA A 1 213 ? -15.240 -8.752 18.136 1.00 95.31 213 ALA A C 1
ATOM 1606 O O . ALA A 1 213 ? -15.551 -9.415 19.123 1.00 95.31 213 ALA A O 1
ATOM 1607 N N . LEU A 1 214 ? -16.155 -8.223 17.319 1.00 94.88 214 LEU A N 1
ATOM 1608 C CA . LEU A 1 214 ? -17.595 -8.424 17.510 1.00 94.88 214 LEU A CA 1
ATOM 1609 C C . LEU A 1 214 ? -18.001 -9.890 17.326 1.00 94.88 214 LEU A C 1
ATOM 1611 O O . LEU A 1 214 ? -18.834 -10.395 18.083 1.00 94.88 214 LEU A O 1
ATOM 1615 N N . ALA A 1 215 ? -17.395 -10.565 16.346 1.00 95.06 215 ALA A N 1
ATOM 1616 C CA . ALA A 1 215 ? -17.683 -11.957 16.031 1.00 95.06 215 ALA A CA 1
ATOM 1617 C C . ALA A 1 215 ? -17.200 -12.918 17.120 1.00 95.06 215 ALA A C 1
ATOM 1619 O O . ALA A 1 215 ? -17.927 -13.823 17.524 1.00 95.06 215 ALA A O 1
ATOM 1620 N N . THR A 1 216 ? -15.981 -12.714 17.618 1.00 95.44 216 THR A N 1
ATOM 1621 C CA . THR A 1 216 ? -15.362 -13.635 18.579 1.00 95.44 216 THR A CA 1
ATOM 1622 C C . THR A 1 216 ? -15.614 -13.258 20.037 1.00 95.44 216 THR A C 1
ATOM 1624 O O . THR A 1 216 ? -15.559 -14.126 20.907 1.00 95.44 216 THR A O 1
ATOM 1627 N N . ARG A 1 217 ? -15.875 -11.973 20.322 1.00 93.88 217 ARG A N 1
ATOM 1628 C CA . ARG A 1 217 ? -16.060 -11.398 21.669 1.00 93.88 217 ARG A CA 1
ATOM 1629 C C . ARG A 1 217 ? -14.905 -11.673 22.643 1.00 93.88 217 ARG A C 1
ATOM 1631 O O . ARG A 1 217 ? -15.084 -11.542 23.850 1.00 93.88 217 ARG A O 1
ATOM 1638 N N . ARG A 1 218 ? -13.740 -12.076 22.130 1.00 93.75 218 ARG A N 1
ATOM 1639 C CA . ARG A 1 218 ? -12.547 -12.440 22.902 1.00 93.75 218 ARG A CA 1
ATOM 1640 C C . ARG A 1 218 ? -11.311 -11.874 22.231 1.00 93.75 218 ARG A C 1
ATOM 1642 O O . ARG A 1 218 ? -11.182 -11.941 21.010 1.00 93.75 218 ARG A O 1
ATOM 1649 N N . THR A 1 219 ? -10.385 -11.362 23.031 1.00 93.62 219 THR A N 1
ATOM 1650 C CA . THR A 1 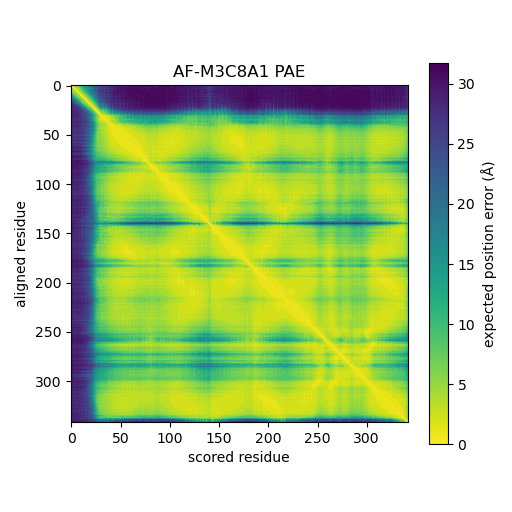219 ? -9.234 -10.603 22.526 1.00 93.62 219 THR A CA 1
ATOM 1651 C C . THR A 1 219 ? -8.315 -11.442 21.634 1.00 93.62 219 THR A C 1
ATOM 1653 O O . THR A 1 219 ? -8.062 -11.073 20.488 1.00 93.62 219 THR A O 1
ATOM 1656 N N . VAL A 1 220 ? -7.853 -12.597 22.125 1.00 95.12 220 VAL A N 1
ATOM 1657 C CA . VAL A 1 220 ? -6.898 -13.453 21.396 1.00 95.12 220 VAL A CA 1
ATOM 1658 C C . VAL A 1 220 ? -7.502 -14.043 20.109 1.00 95.12 220 VAL A C 1
ATOM 1660 O O . VAL A 1 220 ? -6.878 -13.907 19.055 1.00 95.12 220 VAL A O 1
ATOM 1663 N N . PRO A 1 221 ? -8.719 -14.627 20.117 1.00 96.12 221 PRO A N 1
ATOM 1664 C CA . PRO A 1 221 ? -9.355 -15.083 18.883 1.00 96.12 221 PRO A CA 1
ATOM 1665 C C . PRO A 1 221 ? -9.590 -13.957 17.869 1.00 96.12 221 PRO A C 1
ATOM 1667 O O . PRO A 1 221 ? -9.380 -14.175 16.679 1.00 96.12 221 PRO A O 1
ATOM 1670 N N . ALA A 1 222 ? -9.967 -12.748 18.311 1.00 95.12 222 ALA A N 1
ATOM 1671 C CA . ALA A 1 222 ? -10.139 -11.607 17.412 1.00 95.12 222 ALA A CA 1
ATOM 1672 C C . ALA A 1 222 ? -8.839 -11.271 16.672 1.00 95.12 222 ALA A C 1
ATOM 1674 O O . ALA A 1 222 ? -8.852 -11.098 15.456 1.00 95.12 222 ALA A O 1
ATOM 1675 N N . MET A 1 223 ? -7.715 -11.223 17.392 1.00 94.69 223 MET A N 1
ATOM 1676 C CA . MET A 1 223 ? -6.388 -10.977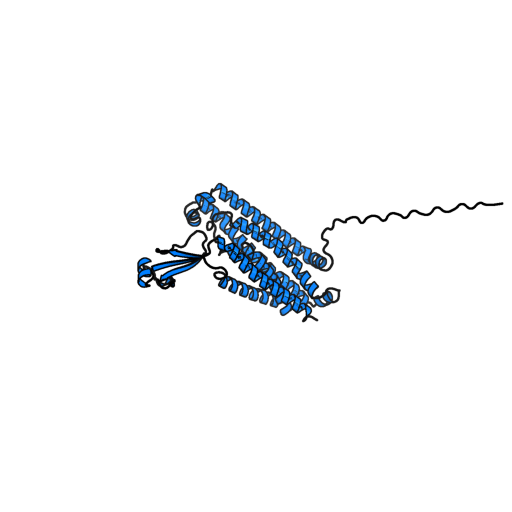 16.820 1.00 94.69 223 MET A CA 1
ATOM 1677 C C . MET A 1 223 ? -6.016 -12.026 15.767 1.00 94.69 223 MET A C 1
ATOM 1679 O O . MET A 1 223 ? -5.600 -11.667 14.667 1.00 94.69 223 MET A O 1
ATOM 1683 N N . ALA A 1 224 ? -6.220 -13.310 16.077 1.00 95.69 224 ALA A N 1
ATOM 1684 C CA . ALA A 1 224 ? -5.919 -14.407 15.159 1.00 95.69 224 ALA A CA 1
ATOM 1685 C C . ALA A 1 224 ? -6.774 -14.343 13.882 1.00 95.69 224 ALA A C 1
ATOM 1687 O O . ALA A 1 224 ? -6.238 -14.393 12.777 1.00 95.69 224 ALA A O 1
ATOM 1688 N N . VAL A 1 225 ? -8.093 -14.164 14.024 1.00 95.81 225 VAL A N 1
ATOM 1689 C CA . VAL A 1 225 ? -9.021 -14.045 12.885 1.00 95.81 225 VAL A CA 1
ATOM 1690 C C . VAL A 1 225 ? -8.678 -12.835 12.018 1.00 95.81 225 VAL A C 1
ATOM 1692 O O . VAL A 1 225 ? -8.704 -12.930 10.795 1.00 95.81 225 VAL A O 1
ATOM 1695 N N . THR A 1 226 ? -8.315 -11.715 12.642 1.00 95.12 226 THR A N 1
ATOM 1696 C CA . THR A 1 226 ? -7.934 -10.485 11.937 1.00 95.12 226 THR A CA 1
ATOM 1697 C C . THR A 1 226 ? -6.675 -10.691 11.103 1.00 95.12 226 THR A C 1
ATOM 1699 O O . THR A 1 226 ? -6.668 -10.360 9.920 1.00 95.12 226 THR A O 1
ATOM 1702 N N . LEU A 1 227 ? -5.633 -11.284 11.693 1.00 94.69 227 LEU A N 1
ATOM 1703 C CA . LEU A 1 227 ? -4.367 -11.539 11.008 1.00 94.69 227 LEU A CA 1
ATOM 1704 C C . LEU A 1 227 ? -4.541 -12.510 9.834 1.00 94.69 227 LEU A C 1
ATOM 1706 O O . LEU A 1 227 ? -4.071 -12.228 8.735 1.00 94.69 227 LEU A O 1
ATOM 1710 N N . VAL A 1 228 ? -5.242 -13.627 10.050 1.00 96.31 228 VAL A N 1
ATOM 1711 C CA . VAL A 1 228 ? -5.480 -14.638 9.007 1.00 96.31 228 VAL A CA 1
ATOM 1712 C C . VAL A 1 228 ? -6.370 -14.081 7.897 1.00 96.31 228 VAL A C 1
ATOM 1714 O O . VAL A 1 228 ? -6.045 -14.226 6.721 1.00 96.31 228 VAL A O 1
ATOM 1717 N N . GLY A 1 229 ? -7.469 -13.412 8.254 1.00 94.12 229 GLY A N 1
ATOM 1718 C CA . GLY A 1 229 ? -8.409 -12.848 7.286 1.00 94.12 229 GLY A CA 1
ATOM 1719 C C . GLY A 1 229 ? -7.776 -11.758 6.426 1.00 94.12 229 GLY A C 1
ATOM 1720 O O . GLY A 1 229 ? -7.895 -11.793 5.204 1.00 94.12 229 GLY A O 1
ATOM 1721 N N . TYR A 1 230 ? -7.048 -10.824 7.043 1.00 94.31 230 TYR A N 1
ATOM 1722 C CA . TYR A 1 230 ? -6.332 -9.792 6.298 1.00 94.31 230 TYR A CA 1
ATOM 1723 C C . TYR A 1 230 ? -5.173 -10.379 5.475 1.00 94.31 230 TYR A C 1
ATOM 1725 O O . TYR A 1 230 ? -4.976 -9.982 4.329 1.00 94.31 230 TYR A O 1
ATOM 1733 N N . GLY A 1 231 ? -4.444 -11.363 6.013 1.00 94.69 231 GLY A N 1
ATOM 1734 C CA . GLY A 1 231 ? -3.410 -12.087 5.273 1.00 94.69 231 GLY A CA 1
ATOM 1735 C C . GLY A 1 231 ? -3.956 -12.720 3.993 1.00 94.69 231 GLY A C 1
ATOM 1736 O O . GLY A 1 231 ? -3.368 -12.540 2.932 1.00 94.69 231 GLY A O 1
ATOM 1737 N N . ALA A 1 232 ? -5.127 -13.360 4.064 1.00 96.62 232 ALA A N 1
ATOM 1738 C CA . ALA A 1 232 ? -5.806 -13.912 2.894 1.00 96.62 232 ALA A CA 1
ATOM 1739 C C . ALA A 1 232 ? -6.187 -12.827 1.872 1.00 96.62 232 ALA A C 1
ATOM 1741 O O . ALA A 1 232 ? -5.935 -13.004 0.681 1.00 96.62 232 ALA A O 1
ATOM 1742 N N . VAL A 1 233 ? -6.734 -11.688 2.321 1.00 95.62 233 VAL A N 1
ATOM 1743 C CA . VAL A 1 233 ? -7.027 -10.540 1.441 1.00 95.62 233 VAL A CA 1
ATOM 1744 C C . VAL A 1 233 ? -5.760 -10.072 0.728 1.00 95.62 233 VAL A C 1
ATOM 1746 O O . VAL A 1 233 ? -5.766 -9.933 -0.492 1.00 95.62 233 VAL A O 1
ATOM 1749 N N . ARG A 1 234 ? -4.657 -9.893 1.462 1.00 94.19 234 ARG A N 1
ATOM 1750 C CA . ARG A 1 234 ? -3.376 -9.456 0.897 1.00 94.19 234 ARG A CA 1
ATOM 1751 C C . ARG A 1 234 ? -2.806 -10.470 -0.096 1.00 94.19 234 ARG A C 1
ATOM 1753 O O . ARG A 1 234 ? -2.313 -10.071 -1.145 1.00 94.19 234 ARG A O 1
ATOM 1760 N N . SER A 1 235 ? -2.890 -11.767 0.200 1.00 96.12 235 SER A N 1
ATOM 1761 C CA . SER A 1 235 ? -2.460 -12.824 -0.724 1.00 96.12 235 SER A CA 1
ATOM 1762 C C . SER A 1 235 ? -3.264 -12.808 -2.023 1.00 96.12 235 SER A C 1
ATOM 1764 O O . SER A 1 235 ? -2.678 -12.907 -3.098 1.00 96.12 235 SER A O 1
ATOM 1766 N N . VAL A 1 236 ? -4.589 -12.641 -1.939 1.00 97.69 236 VAL A N 1
ATOM 1767 C CA . VAL A 1 236 ? -5.451 -12.538 -3.124 1.00 97.69 236 VAL A CA 1
ATOM 1768 C C . VAL A 1 236 ? -5.112 -11.287 -3.927 1.00 97.69 236 VAL A C 1
ATOM 1770 O O . VAL A 1 236 ? -4.902 -11.401 -5.129 1.00 97.69 236 VAL A O 1
ATOM 1773 N N . LEU A 1 237 ? -5.008 -10.121 -3.280 1.00 96.38 237 LEU A N 1
ATOM 1774 C CA . LEU A 1 237 ? -4.654 -8.867 -3.950 1.00 96.38 237 LEU A CA 1
ATOM 1775 C C . LEU A 1 237 ? -3.291 -8.954 -4.636 1.00 96.38 237 LEU A C 1
ATOM 1777 O O . LEU A 1 237 ? -3.197 -8.628 -5.811 1.00 96.38 237 LEU A O 1
ATOM 1781 N N . GLY A 1 238 ? -2.270 -9.490 -3.963 1.00 95.31 238 GLY A N 1
ATOM 1782 C CA . GLY A 1 238 ? -0.952 -9.700 -4.562 1.00 95.31 238 GLY A CA 1
ATOM 1783 C C . GLY A 1 238 ? -0.982 -10.620 -5.787 1.00 95.31 238 GLY A C 1
ATOM 1784 O O . GLY A 1 238 ? -0.270 -10.363 -6.753 1.00 95.31 238 GLY A O 1
ATOM 1785 N N . TYR A 1 239 ? -1.834 -11.650 -5.778 1.00 96.31 239 TYR A N 1
ATOM 1786 C CA . TYR A 1 239 ? -2.014 -12.546 -6.922 1.00 96.31 239 TYR A CA 1
ATOM 1787 C C . TYR A 1 239 ? -2.734 -11.871 -8.098 1.00 96.31 239 TYR A C 1
ATOM 1789 O O . TYR A 1 239 ? -2.332 -12.047 -9.244 1.00 96.31 239 TYR A O 1
ATOM 1797 N N . VAL A 1 240 ? -3.789 -11.089 -7.837 1.00 96.81 240 VAL A N 1
ATOM 1798 C CA . VAL A 1 240 ? -4.571 -10.442 -8.907 1.00 96.81 240 VAL A CA 1
ATOM 1799 C C . VAL A 1 240 ? -3.991 -9.106 -9.368 1.00 96.81 240 VAL A C 1
ATOM 1801 O O . VAL A 1 240 ? -4.380 -8.633 -10.432 1.00 96.81 240 VAL A O 1
ATOM 1804 N N . ARG A 1 241 ? -3.067 -8.497 -8.613 1.00 96.62 241 ARG A N 1
ATOM 1805 C CA . ARG A 1 241 ? -2.481 -7.174 -8.889 1.00 96.62 241 ARG A CA 1
ATOM 1806 C C . ARG A 1 241 ? -1.983 -6.999 -10.327 1.00 96.62 241 ARG A C 1
ATOM 1808 O O . ARG A 1 241 ? -2.374 -6.001 -10.927 1.00 96.62 241 ARG A O 1
ATOM 1815 N N . PRO A 1 242 ? -1.231 -7.942 -10.930 1.00 95.50 242 PRO A N 1
ATOM 1816 C CA . PRO A 1 242 ? -0.798 -7.823 -12.328 1.00 95.50 242 PRO A CA 1
ATOM 1817 C C . PRO A 1 242 ? -1.944 -7.749 -13.352 1.00 95.50 242 PRO A C 1
ATOM 1819 O O . PRO A 1 242 ? -1.712 -7.518 -14.534 1.00 95.50 242 PRO A O 1
ATOM 1822 N N . HIS A 1 243 ? -3.179 -8.021 -12.926 1.00 94.38 243 HIS A N 1
ATOM 1823 C CA . HIS A 1 243 ? -4.372 -8.079 -13.766 1.00 94.38 243 HIS A CA 1
ATOM 1824 C C . HIS A 1 243 ? -5.416 -7.017 -13.401 1.00 94.38 243 HIS A C 1
ATOM 1826 O O . HIS A 1 243 ? -6.443 -6.923 -14.071 1.00 94.38 243 HIS A O 1
ATOM 1832 N N . LEU A 1 244 ? -5.183 -6.219 -12.351 1.00 95.12 244 LEU A N 1
ATOM 1833 C CA . LEU A 1 244 ? -6.096 -5.146 -11.947 1.00 95.12 244 LEU A CA 1
ATOM 1834 C C . LEU A 1 244 ? -6.062 -3.959 -12.919 1.00 95.12 244 LEU A C 1
ATOM 1836 O O . LEU A 1 244 ? -7.048 -3.233 -13.030 1.00 95.12 244 LEU A O 1
ATOM 1840 N N . TRP A 1 245 ? -4.949 -3.773 -13.629 1.00 95.62 245 TRP A N 1
ATOM 1841 C CA . TRP A 1 245 ? -4.777 -2.745 -14.650 1.00 95.62 245 TRP A CA 1
ATOM 1842 C C . TRP A 1 245 ? -4.377 -3.388 -15.986 1.00 95.62 245 TRP A C 1
ATOM 1844 O O . TRP A 1 245 ? -3.628 -4.366 -15.975 1.00 95.62 245 TRP A O 1
ATOM 1854 N N . PRO A 1 246 ? -4.853 -2.891 -17.144 1.00 95.94 246 PRO A N 1
ATOM 1855 C CA . PRO A 1 246 ? -4.454 -3.440 -18.437 1.00 95.94 246 PRO A CA 1
ATOM 1856 C C . PRO A 1 246 ? -2.944 -3.265 -18.680 1.00 95.94 246 PRO A C 1
ATOM 1858 O O . PRO A 1 246 ? -2.455 -2.139 -18.591 1.00 95.94 246 PRO A O 1
ATOM 1861 N N . PRO A 1 247 ? -2.195 -4.331 -19.010 1.00 95.62 247 PRO A N 1
ATOM 1862 C CA . PRO A 1 247 ? -0.776 -4.205 -19.315 1.00 95.62 247 PRO A CA 1
ATOM 1863 C C . PRO A 1 247 ? -0.542 -3.604 -20.703 1.00 95.62 247 PRO A C 1
ATOM 1865 O O . PRO A 1 247 ? -1.326 -3.801 -21.635 1.00 95.62 247 PRO A O 1
ATOM 1868 N N . THR A 1 248 ? 0.591 -2.923 -20.858 1.00 95.81 248 THR A N 1
ATOM 1869 C CA . THR A 1 248 ? 1.078 -2.459 -22.158 1.00 95.81 248 THR A CA 1
ATOM 1870 C C . THR A 1 248 ? 1.747 -3.615 -22.894 1.00 95.81 248 THR A C 1
ATOM 1872 O O . THR A 1 248 ? 2.564 -4.340 -22.327 1.00 95.81 248 THR A O 1
ATOM 1875 N N . ARG A 1 249 ? 1.420 -3.775 -24.180 1.00 94.38 249 ARG A N 1
ATOM 1876 C CA . ARG A 1 249 ? 2.065 -4.749 -25.064 1.00 94.38 249 ARG A CA 1
ATOM 1877 C C . ARG A 1 249 ? 2.935 -4.047 -26.089 1.00 94.38 249 ARG A C 1
ATOM 1879 O O . ARG A 1 249 ? 2.437 -3.253 -26.884 1.00 94.38 249 ARG A O 1
ATOM 1886 N N . THR A 1 250 ? 4.199 -4.436 -26.150 1.00 94.25 250 THR A N 1
ATOM 1887 C CA . THR A 1 250 ? 5.075 -4.125 -27.283 1.00 94.25 250 THR A CA 1
ATOM 1888 C C . THR A 1 250 ? 5.260 -5.362 -28.149 1.00 94.25 250 THR A C 1
ATOM 1890 O O . THR A 1 250 ? 5.270 -6.492 -27.658 1.00 94.25 250 THR A O 1
ATOM 1893 N N . VAL A 1 251 ? 5.347 -5.147 -29.463 1.00 94.88 251 VAL A N 1
ATOM 1894 C CA . VAL A 1 251 ? 5.562 -6.201 -30.457 1.00 94.88 251 VAL A CA 1
ATOM 1895 C C . VAL A 1 251 ? 6.767 -5.825 -31.302 1.00 94.88 251 VAL A C 1
ATOM 1897 O O . VAL A 1 251 ? 6.853 -4.698 -31.789 1.00 94.88 251 VAL A O 1
ATOM 1900 N N . SER A 1 252 ? 7.689 -6.762 -31.487 1.00 93.88 252 SER A N 1
ATOM 1901 C CA . SER A 1 252 ? 8.951 -6.525 -32.189 1.00 93.88 252 SER A CA 1
ATOM 1902 C C . SER A 1 252 ? 9.335 -7.706 -33.076 1.00 93.88 252 SER A C 1
ATOM 1904 O O . SER A 1 252 ? 8.901 -8.835 -32.863 1.00 93.88 252 SER A O 1
ATOM 1906 N N . LEU A 1 253 ? 10.152 -7.443 -34.100 1.00 92.25 253 LEU A N 1
ATOM 1907 C CA . LEU A 1 253 ? 10.714 -8.495 -34.957 1.00 92.25 253 LEU A CA 1
ATOM 1908 C C . LEU A 1 253 ? 11.853 -9.247 -34.252 1.00 92.25 253 LEU A C 1
ATOM 1910 O O . LEU A 1 253 ? 11.974 -10.459 -34.391 1.00 92.25 253 LEU A O 1
ATOM 1914 N N . GLY A 1 254 ? 12.668 -8.531 -33.474 1.00 90.44 254 GLY A N 1
ATOM 1915 C CA . GLY A 1 254 ? 13.689 -9.118 -32.607 1.00 90.44 254 GLY A CA 1
ATOM 1916 C C . GLY A 1 254 ? 13.143 -9.442 -31.218 1.00 90.44 254 GLY A C 1
ATOM 1917 O O . GLY A 1 254 ? 12.145 -8.853 -30.791 1.00 90.44 254 GLY A O 1
ATOM 1918 N N . MET A 1 255 ? 13.813 -10.351 -30.509 1.00 88.56 255 MET A N 1
ATOM 1919 C CA . MET A 1 255 ? 13.481 -10.657 -29.117 1.00 88.56 255 MET A CA 1
ATOM 1920 C C . MET A 1 255 ? 13.681 -9.403 -28.252 1.00 88.56 255 MET A C 1
ATOM 1922 O O . MET A 1 255 ? 14.779 -8.840 -28.256 1.00 88.56 255 MET A O 1
ATOM 1926 N N . PRO A 1 256 ? 12.656 -8.952 -27.509 1.00 88.94 256 PRO A N 1
ATOM 1927 C CA . PRO A 1 256 ? 12.798 -7.805 -26.634 1.00 88.94 256 PRO A CA 1
ATOM 1928 C C . PRO A 1 256 ? 13.681 -8.167 -25.434 1.00 88.94 256 PRO A C 1
ATOM 1930 O O . PRO A 1 256 ? 13.494 -9.198 -24.774 1.00 88.94 256 PRO A O 1
ATOM 1933 N N . GLY A 1 257 ? 14.647 -7.294 -25.145 1.00 84.56 257 GLY A N 1
ATOM 1934 C CA . GLY A 1 257 ? 15.398 -7.336 -23.894 1.00 84.56 257 GLY A CA 1
ATOM 1935 C C . GLY A 1 257 ? 14.490 -7.076 -22.690 1.00 84.56 257 GLY A C 1
ATOM 1936 O O . GLY A 1 257 ? 13.349 -6.640 -22.844 1.00 84.56 257 GLY A O 1
ATOM 1937 N N . TYR A 1 258 ? 15.000 -7.339 -21.489 1.00 81.62 258 T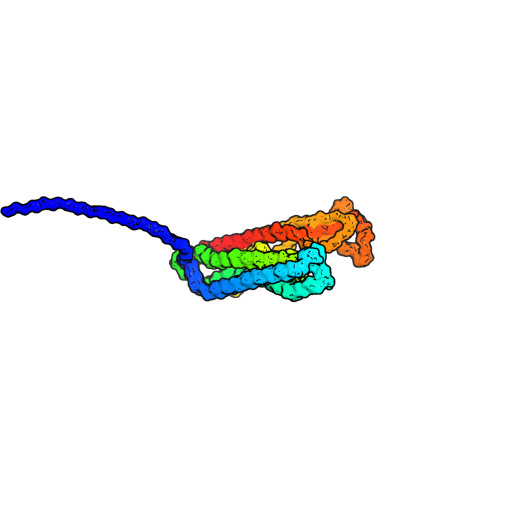YR A N 1
ATOM 1938 C CA . TYR A 1 258 ? 14.355 -6.878 -20.261 1.00 81.62 258 TYR A CA 1
ATOM 1939 C C . TYR A 1 258 ? 14.748 -5.415 -20.030 1.00 81.62 258 TYR A C 1
ATOM 1941 O O . TYR A 1 258 ? 15.940 -5.158 -19.851 1.00 81.62 258 TYR A O 1
ATOM 1949 N N . PRO A 1 259 ? 13.800 -4.462 -20.072 1.00 80.06 259 PRO A N 1
ATOM 1950 C CA . PRO A 1 259 ? 14.109 -3.066 -19.798 1.00 80.06 259 PRO A CA 1
ATOM 1951 C C . PRO A 1 259 ? 14.619 -2.907 -18.362 1.00 80.06 259 PRO A C 1
ATOM 1953 O O . PRO A 1 259 ? 14.090 -3.540 -17.448 1.00 80.06 259 PRO A O 1
ATOM 1956 N N . ASN A 1 260 ? 15.633 -2.065 -18.168 1.00 75.94 260 ASN A N 1
ATOM 1957 C CA . ASN A 1 260 ? 16.183 -1.722 -16.851 1.00 75.94 260 ASN A CA 1
ATOM 1958 C C . ASN A 1 260 ? 15.745 -0.310 -16.408 1.00 75.94 260 ASN A C 1
ATOM 1960 O O . ASN A 1 260 ? 16.488 0.436 -15.781 1.00 75.94 260 ASN A O 1
ATOM 1964 N N . ASP A 1 261 ? 14.541 0.087 -16.818 1.00 79.69 261 ASP A N 1
ATOM 1965 C CA . ASP A 1 261 ? 13.959 1.421 -16.637 1.00 79.69 261 ASP A CA 1
ATOM 1966 C C . ASP A 1 261 ? 12.827 1.430 -15.588 1.00 79.69 261 ASP A C 1
ATOM 1968 O O . ASP A 1 261 ? 12.001 2.344 -15.545 1.00 79.69 261 ASP A O 1
ATOM 1972 N N . GLY A 1 262 ? 12.763 0.401 -14.733 1.00 84.38 262 GLY A N 1
ATOM 1973 C CA . GLY A 1 262 ? 11.689 0.219 -13.756 1.00 84.38 262 GLY A CA 1
ATOM 1974 C C . GLY A 1 262 ? 10.405 -0.387 -14.330 1.00 84.38 262 GLY A C 1
ATOM 1975 O O . GLY A 1 262 ? 9.363 -0.349 -13.671 1.00 84.38 262 GLY A O 1
ATOM 1976 N N . THR A 1 263 ? 10.445 -0.947 -15.537 1.00 91.56 263 THR A N 1
ATOM 1977 C CA . THR A 1 263 ? 9.318 -1.674 -16.130 1.00 91.56 263 THR A CA 1
ATOM 1978 C C . THR A 1 263 ? 9.046 -3.000 -15.409 1.00 91.56 263 THR A C 1
ATOM 1980 O O . THR A 1 263 ? 9.930 -3.842 -15.257 1.00 91.56 263 THR A O 1
ATOM 1983 N N . TRP A 1 264 ? 7.791 -3.236 -15.015 1.00 94.38 264 TRP A N 1
ATOM 1984 C CA . TRP A 1 264 ? 7.367 -4.519 -14.454 1.00 94.38 264 TRP A CA 1
ATOM 1985 C C . TRP A 1 264 ? 6.943 -5.474 -15.571 1.00 94.38 264 TRP A C 1
ATOM 1987 O O . TRP A 1 264 ? 5.854 -5.350 -16.132 1.00 94.38 264 TRP A O 1
ATOM 1997 N N . VAL A 1 265 ? 7.803 -6.431 -15.913 1.00 93.94 265 VAL A N 1
ATOM 1998 C CA . VAL A 1 265 ? 7.505 -7.420 -16.957 1.00 93.94 265 VAL A CA 1
ATOM 1999 C C . VAL A 1 265 ? 6.572 -8.508 -16.431 1.00 93.94 265 VAL A C 1
ATOM 2001 O O . VAL A 1 265 ? 6.861 -9.147 -15.422 1.00 93.94 265 VAL A O 1
ATOM 2004 N N . LEU A 1 266 ? 5.466 -8.730 -17.146 1.00 94.19 266 LEU A N 1
ATOM 2005 C CA . LEU A 1 266 ? 4.464 -9.747 -16.820 1.00 94.19 266 LEU A CA 1
ATOM 2006 C C . LEU A 1 266 ? 4.630 -11.014 -17.652 1.00 94.19 266 LEU A C 1
ATOM 2008 O O . LEU A 1 266 ? 4.354 -12.115 -17.185 1.00 94.19 266 LEU A O 1
ATOM 2012 N N . GLY A 1 267 ? 5.049 -10.856 -18.904 1.00 93.31 267 GLY A N 1
ATOM 2013 C CA . GLY A 1 267 ? 5.270 -11.986 -19.787 1.00 93.31 267 GLY A CA 1
ATOM 2014 C C . GLY A 1 267 ? 5.930 -11.570 -21.085 1.00 93.31 267 GLY A C 1
ATOM 2015 O O . GLY A 1 267 ? 5.650 -10.509 -21.638 1.00 93.31 267 GLY A O 1
ATOM 2016 N N . ARG A 1 268 ? 6.775 -12.449 -21.601 1.00 94.50 268 ARG A N 1
ATOM 2017 C CA . ARG A 1 268 ? 7.456 -12.296 -22.880 1.00 94.50 268 ARG A CA 1
ATOM 2018 C C . ARG A 1 268 ? 7.275 -13.577 -23.678 1.00 94.50 268 ARG A C 1
ATOM 2020 O O . ARG A 1 268 ? 7.006 -14.632 -23.114 1.00 94.50 268 ARG A O 1
ATOM 2027 N N . GLY A 1 269 ? 7.350 -13.482 -24.995 1.00 95.38 269 GLY A N 1
ATOM 2028 C CA . GLY A 1 269 ? 7.214 -14.662 -25.830 1.00 95.38 269 GLY A CA 1
ATOM 2029 C C . GLY A 1 269 ? 7.089 -14.338 -27.299 1.00 95.38 269 GLY A C 1
ATOM 2030 O O . GLY A 1 269 ? 7.348 -13.220 -27.740 1.00 95.38 269 GLY A O 1
ATOM 2031 N N . MET A 1 270 ? 6.670 -15.338 -28.051 1.00 96.19 270 MET A N 1
ATOM 2032 C CA . MET A 1 270 ? 6.463 -15.287 -29.484 1.00 96.19 270 MET A CA 1
ATOM 2033 C C . MET A 1 270 ? 4.978 -15.127 -29.814 1.00 96.19 270 MET A C 1
ATOM 2035 O O . MET A 1 270 ? 4.098 -15.601 -29.091 1.00 96.19 270 MET A O 1
ATOM 2039 N N . LEU A 1 271 ? 4.711 -14.461 -30.931 1.00 96.19 271 LEU A N 1
ATOM 2040 C CA . LEU A 1 271 ? 3.407 -14.346 -31.567 1.00 96.19 271 LEU A CA 1
ATOM 2041 C C . LEU A 1 271 ? 3.459 -15.030 -32.929 1.00 96.19 271 LEU A C 1
ATOM 2043 O O . LEU A 1 271 ? 4.336 -14.733 -33.746 1.00 96.19 271 LEU A O 1
ATOM 2047 N N . THR A 1 272 ? 2.496 -15.912 -33.181 1.00 94.94 272 THR A N 1
ATOM 2048 C CA . THR A 1 272 ? 2.277 -16.473 -34.517 1.00 94.94 272 THR A CA 1
ATOM 2049 C C . THR A 1 272 ? 1.450 -15.532 -35.383 1.00 94.94 272 THR A C 1
ATOM 2051 O O . THR A 1 272 ? 0.761 -14.634 -34.885 1.00 94.94 272 THR A O 1
ATOM 2054 N N . ARG A 1 273 ? 1.428 -15.784 -36.698 1.00 91.31 273 ARG A N 1
ATOM 2055 C CA . ARG A 1 273 ? 0.592 -15.016 -37.638 1.00 91.31 273 ARG A CA 1
ATOM 2056 C C . ARG A 1 273 ? -0.896 -15.086 -37.302 1.00 91.31 273 ARG A C 1
ATOM 2058 O O . ARG A 1 273 ? -1.636 -14.166 -37.635 1.00 91.31 273 ARG A O 1
ATOM 2065 N N . SER A 1 274 ? -1.323 -16.170 -36.652 1.00 92.38 274 SER A N 1
ATOM 2066 C CA . SER A 1 274 ? -2.702 -16.355 -36.186 1.00 92.38 274 SER A CA 1
ATOM 2067 C C . SER A 1 274 ? -3.024 -15.573 -34.904 1.00 92.38 274 SER A C 1
ATOM 2069 O O . SER A 1 274 ? -4.186 -15.481 -34.523 1.00 92.38 274 SER A O 1
ATOM 2071 N N . GLY A 1 275 ? -2.013 -14.989 -34.251 1.00 91.88 275 GLY A N 1
ATOM 2072 C CA . GLY A 1 275 ? -2.136 -14.291 -32.971 1.00 91.88 275 GLY A CA 1
ATOM 2073 C C . GLY A 1 275 ? -1.946 -15.188 -31.745 1.00 91.88 275 GLY A C 1
ATOM 2074 O O . GLY A 1 275 ? -2.066 -14.699 -30.621 1.00 91.88 275 GLY A O 1
ATOM 2075 N N . GLU A 1 276 ? -1.639 -16.475 -31.935 1.00 94.56 276 GLU A N 1
ATOM 2076 C CA . GLU A 1 276 ? -1.310 -17.382 -30.834 1.00 94.56 276 GLU A CA 1
ATOM 2077 C C . GLU A 1 276 ? -0.052 -16.911 -30.099 1.00 94.56 276 GLU A C 1
ATOM 2079 O O . GLU A 1 276 ? 0.927 -16.485 -30.718 1.00 94.56 276 GLU A O 1
ATOM 2084 N N . ARG A 1 277 ? -0.099 -16.993 -28.766 1.00 94.62 277 ARG A N 1
ATOM 2085 C CA . ARG A 1 277 ? 0.982 -16.599 -27.865 1.00 94.62 277 ARG A CA 1
ATOM 2086 C C . ARG A 1 277 ? 1.708 -17.832 -27.364 1.00 94.62 277 ARG A C 1
ATOM 2088 O O . ARG A 1 277 ? 1.081 -18.724 -26.800 1.00 94.62 277 ARG A O 1
ATOM 2095 N N . ILE A 1 278 ? 3.024 -17.826 -27.499 1.00 94.69 278 ILE A N 1
ATOM 2096 C CA . ILE A 1 278 ? 3.890 -18.912 -27.046 1.00 94.69 278 ILE A CA 1
ATOM 2097 C C . ILE A 1 278 ? 4.932 -18.298 -26.111 1.00 94.69 278 ILE A C 1
ATOM 2099 O O . ILE A 1 278 ? 5.596 -17.343 -26.505 1.00 94.69 278 ILE A O 1
ATOM 2103 N N . SER A 1 279 ? 5.053 -18.797 -24.876 1.00 93.06 279 SER A N 1
ATOM 2104 C CA . SER A 1 279 ? 6.057 -18.299 -23.915 1.00 93.06 279 SER A CA 1
ATOM 2105 C C . SER A 1 279 ? 7.471 -18.449 -24.480 1.00 93.06 279 SER A C 1
ATOM 2107 O O . SER A 1 279 ? 7.749 -19.406 -25.205 1.00 93.06 279 SER A O 1
ATOM 2109 N N . ASP A 1 280 ? 8.377 -17.536 -24.136 1.00 89.94 280 ASP A N 1
ATOM 2110 C CA . ASP A 1 280 ? 9.792 -17.648 -24.511 1.00 89.94 280 ASP A CA 1
ATOM 2111 C C . ASP A 1 280 ? 10.499 -18.832 -23.830 1.00 89.94 280 ASP A C 1
ATOM 2113 O O . ASP A 1 280 ? 11.466 -19.357 -24.380 1.00 89.94 280 ASP A O 1
ATOM 2117 N N . ASP A 1 281 ? 9.958 -19.341 -22.720 1.00 90.06 281 ASP A N 1
ATOM 2118 C CA . ASP A 1 281 ? 10.408 -20.590 -22.084 1.00 90.06 281 ASP A CA 1
ATOM 2119 C C . ASP A 1 281 ? 10.347 -21.808 -23.026 1.00 90.06 281 ASP A C 1
ATOM 2121 O O . ASP A 1 281 ? 11.077 -22.784 -22.841 1.00 90.06 281 ASP A O 1
ATOM 2125 N N . ALA A 1 282 ? 9.503 -21.757 -24.065 1.00 91.69 282 ALA A N 1
ATOM 2126 C CA . ALA A 1 282 ? 9.391 -22.820 -25.062 1.00 91.69 282 ALA A CA 1
ATOM 2127 C C . ALA A 1 282 ? 10.652 -22.965 -25.933 1.00 91.69 282 ALA A C 1
ATOM 2129 O O . ALA A 1 282 ? 10.871 -24.024 -26.518 1.00 91.69 282 ALA A O 1
ATOM 2130 N N . CYS A 1 283 ? 11.501 -21.933 -26.000 1.00 89.88 283 CYS A N 1
ATOM 2131 C CA . CYS A 1 283 ? 12.679 -21.927 -26.861 1.00 89.88 283 CYS A CA 1
ATOM 2132 C C . CYS A 1 283 ? 13.779 -22.897 -26.431 1.00 89.88 283 CYS A C 1
ATOM 2134 O O . CYS A 1 283 ? 14.587 -23.291 -27.267 1.00 89.88 283 CYS A O 1
ATOM 2136 N N . GLY A 1 284 ? 13.820 -23.302 -25.160 1.00 84.75 284 GLY A N 1
ATOM 2137 C CA . GLY A 1 284 ? 14.918 -24.101 -24.621 1.00 84.75 284 GLY A CA 1
ATOM 2138 C C . GLY A 1 284 ? 16.247 -23.332 -24.538 1.00 84.75 284 GLY A C 1
ATOM 2139 O O . GLY A 1 284 ? 16.485 -22.326 -25.207 1.00 84.75 284 GLY A O 1
ATOM 2140 N N . ILE A 1 285 ? 17.146 -23.802 -23.674 1.00 86.62 285 ILE A N 1
ATOM 2141 C CA . ILE A 1 285 ? 18.435 -23.141 -23.427 1.00 86.62 285 ILE A CA 1
ATOM 2142 C C . ILE A 1 285 ? 19.383 -23.381 -24.613 1.00 86.62 285 ILE A C 1
ATOM 2144 O O . ILE A 1 285 ? 19.523 -24.506 -25.088 1.00 86.62 285 ILE A O 1
ATOM 2148 N N . GLY A 1 286 ? 20.074 -22.331 -25.068 1.00 87.31 286 GLY A N 1
ATOM 2149 C CA . GLY A 1 286 ? 21.073 -22.413 -26.144 1.00 87.31 286 GLY A CA 1
ATOM 2150 C C . GLY A 1 286 ? 20.500 -22.367 -27.565 1.00 87.31 286 GLY A C 1
ATOM 2151 O O . GLY A 1 286 ? 21.258 -22.422 -28.535 1.00 87.31 286 GLY A O 1
ATOM 2152 N N . VAL A 1 287 ? 19.180 -22.233 -27.710 1.00 90.12 287 VAL A N 1
ATOM 2153 C CA . VAL A 1 287 ? 18.529 -21.991 -29.002 1.00 90.12 287 VAL A CA 1
ATOM 2154 C C . VAL A 1 287 ? 18.518 -20.490 -29.278 1.00 90.12 287 VAL A C 1
ATOM 2156 O O . VAL A 1 287 ? 18.157 -19.694 -28.412 1.00 90.12 287 VAL A O 1
ATOM 2159 N N . SER A 1 288 ? 18.933 -20.084 -30.483 1.00 91.81 288 SER A N 1
ATOM 2160 C CA . SER A 1 288 ? 18.888 -18.666 -30.849 1.00 91.81 288 SER A CA 1
ATOM 2161 C C . SER A 1 288 ? 17.433 -18.198 -30.991 1.00 91.81 288 SER A C 1
ATOM 2163 O O . SER A 1 288 ? 16.590 -18.983 -31.448 1.00 91.81 288 SER A O 1
ATOM 2165 N N . PRO A 1 289 ? 17.116 -16.936 -30.652 1.00 91.12 289 PRO A N 1
ATOM 2166 C CA . PRO A 1 289 ? 15.763 -16.406 -30.790 1.00 91.12 289 PRO A CA 1
ATOM 2167 C C . PRO A 1 289 ? 15.169 -16.622 -32.187 1.00 91.12 289 PRO A C 1
ATOM 2169 O O . PRO A 1 289 ? 14.015 -17.015 -32.318 1.00 91.12 289 PRO A O 1
ATOM 2172 N N . GLU A 1 290 ? 15.962 -16.454 -33.243 1.00 91.75 290 GLU A N 1
ATOM 2173 C CA . GLU A 1 290 ? 15.510 -16.612 -34.630 1.00 91.75 290 GLU A CA 1
ATOM 2174 C C . GLU A 1 290 ? 15.134 -18.063 -34.944 1.00 91.75 290 GLU A C 1
ATOM 2176 O O . GLU A 1 290 ? 14.124 -18.316 -35.600 1.00 91.75 290 GLU A O 1
ATOM 2181 N N . ARG A 1 291 ? 15.925 -19.030 -34.453 1.00 93.06 291 ARG A N 1
ATOM 2182 C CA . ARG A 1 291 ? 15.624 -20.458 -34.626 1.00 93.06 291 ARG A CA 1
ATOM 2183 C C . ARG A 1 291 ? 14.380 -20.861 -33.855 1.00 93.06 291 ARG A C 1
ATOM 2185 O O . ARG A 1 291 ? 13.582 -21.621 -34.390 1.00 93.06 291 ARG A O 1
ATOM 2192 N N . CYS A 1 292 ? 14.221 -20.353 -32.636 1.00 93.38 292 CYS A N 1
ATOM 2193 C CA . CYS A 1 292 ? 13.038 -20.626 -31.832 1.00 93.38 292 CYS A CA 1
ATOM 2194 C C . CYS A 1 292 ? 11.767 -20.076 -32.495 1.00 93.38 292 CYS A C 1
ATOM 2196 O O . CYS A 1 292 ? 10.765 -20.774 -32.648 1.00 93.38 292 CYS A O 1
ATOM 2198 N N . LEU A 1 293 ? 11.829 -18.832 -32.967 1.00 94.31 293 LEU A N 1
ATOM 2199 C CA . LEU A 1 293 ? 10.717 -18.192 -33.656 1.00 94.31 293 LEU A CA 1
ATOM 2200 C C . LEU A 1 293 ? 10.311 -18.997 -34.903 1.00 94.31 293 LEU A C 1
ATOM 2202 O O . LEU A 1 293 ? 9.130 -19.284 -35.101 1.00 94.31 293 LEU A O 1
ATOM 2206 N N . ALA A 1 294 ? 11.296 -19.473 -35.673 1.00 93.31 294 ALA A N 1
ATOM 2207 C CA . ALA A 1 294 ? 11.062 -20.360 -36.808 1.00 93.31 294 ALA A CA 1
ATOM 2208 C C . ALA A 1 294 ? 10.480 -21.729 -36.402 1.00 93.31 294 ALA A C 1
ATOM 2210 O O . ALA A 1 294 ? 9.543 -22.198 -37.047 1.00 93.31 294 ALA A O 1
ATOM 2211 N N . SER A 1 295 ? 10.981 -22.369 -35.337 1.00 94.19 295 SER A N 1
ATOM 2212 C CA . SER A 1 295 ? 10.504 -23.694 -34.903 1.00 94.19 295 SER A CA 1
ATOM 2213 C C . SER A 1 295 ? 9.064 -23.680 -34.397 1.00 94.19 295 SER A C 1
ATOM 2215 O O . SER A 1 295 ? 8.373 -24.691 -34.488 1.00 94.19 295 SER A O 1
ATOM 2217 N N . HIS A 1 296 ? 8.601 -22.535 -33.897 1.00 94.31 296 HIS A N 1
ATOM 2218 C CA . HIS A 1 296 ? 7.235 -22.339 -33.420 1.00 94.31 296 HIS A CA 1
ATOM 2219 C C . HIS A 1 296 ? 6.304 -21.695 -34.457 1.00 94.31 296 HIS A C 1
ATOM 2221 O O . HIS A 1 296 ? 5.175 -21.341 -34.121 1.00 94.31 296 HIS A O 1
ATOM 2227 N N . ASN A 1 297 ? 6.743 -21.553 -35.716 1.00 94.44 297 ASN A N 1
ATOM 2228 C CA . ASN A 1 297 ? 5.999 -20.852 -36.773 1.00 94.44 297 ASN A CA 1
ATOM 2229 C C . ASN A 1 297 ? 5.524 -19.449 -36.341 1.00 94.44 297 ASN A C 1
ATOM 2231 O O . ASN A 1 297 ? 4.462 -18.970 -36.756 1.00 94.44 297 ASN A O 1
ATOM 2235 N N . ALA A 1 298 ? 6.311 -18.800 -35.487 1.00 95.50 298 ALA A N 1
ATOM 2236 C CA . ALA A 1 298 ? 6.087 -17.439 -35.056 1.00 95.50 298 ALA A CA 1
ATOM 2237 C C . ALA A 1 298 ? 6.774 -16.451 -36.004 1.00 95.50 298 ALA A C 1
ATOM 2239 O O . ALA A 1 298 ? 7.718 -16.799 -36.709 1.00 95.50 298 ALA A O 1
ATOM 2240 N N . ASP A 1 299 ? 6.273 -15.219 -36.059 1.00 95.06 299 ASP A N 1
ATOM 2241 C CA . ASP A 1 299 ? 6.815 -14.151 -36.910 1.00 95.06 299 ASP A CA 1
ATOM 2242 C C . ASP A 1 299 ? 7.258 -12.922 -36.107 1.00 95.06 299 ASP A C 1
ATOM 2244 O O . ASP A 1 299 ? 8.019 -12.098 -36.615 1.00 95.06 299 ASP A O 1
ATOM 2248 N N . ARG A 1 300 ? 6.794 -12.789 -34.859 1.00 95.31 300 ARG A N 1
ATOM 2249 C CA . ARG A 1 300 ? 7.061 -11.637 -33.989 1.00 95.31 300 ARG A CA 1
ATOM 2250 C C . ARG A 1 300 ? 7.247 -12.067 -32.537 1.00 95.31 300 ARG A C 1
ATOM 2252 O O . ARG A 1 300 ? 6.835 -13.153 -32.142 1.00 95.31 300 ARG A O 1
ATOM 2259 N N . TRP A 1 301 ? 7.816 -11.180 -31.736 1.00 95.75 301 TRP A N 1
ATOM 2260 C CA . TRP A 1 301 ? 7.888 -11.287 -30.282 1.00 95.75 301 TRP A CA 1
ATOM 2261 C C . TRP A 1 301 ? 6.901 -10.330 -29.623 1.00 95.75 301 TRP A C 1
ATOM 2263 O O . TRP A 1 301 ? 6.593 -9.279 -30.185 1.00 95.75 301 TRP A O 1
ATOM 2273 N N . TYR A 1 302 ? 6.438 -10.668 -28.423 1.00 95.62 302 TYR A N 1
ATOM 2274 C CA . TYR A 1 302 ? 5.667 -9.780 -27.561 1.00 95.62 302 TYR A CA 1
ATOM 2275 C C . TYR A 1 302 ? 6.340 -9.601 -26.200 1.00 95.62 302 TYR A C 1
ATOM 2277 O O . TYR A 1 302 ? 7.011 -10.506 -25.701 1.00 95.62 302 TYR A O 1
ATOM 2285 N N . LEU A 1 303 ? 6.087 -8.449 -25.583 1.00 95.62 303 LEU A N 1
ATOM 2286 C CA . LEU A 1 303 ? 6.394 -8.164 -24.186 1.00 95.62 303 LEU A CA 1
ATOM 2287 C C . LEU A 1 303 ? 5.195 -7.456 -23.546 1.00 95.62 303 LEU A C 1
ATOM 2289 O O . LEU A 1 303 ? 4.892 -6.308 -23.874 1.00 95.62 303 LEU A O 1
ATOM 2293 N N . ASP A 1 304 ? 4.530 -8.149 -22.627 1.00 95.50 304 ASP A N 1
ATOM 2294 C CA . ASP A 1 304 ? 3.485 -7.597 -21.770 1.00 95.50 304 ASP A CA 1
ATOM 2295 C C . ASP A 1 304 ? 4.128 -7.073 -20.485 1.00 95.50 304 ASP A C 1
ATOM 2297 O O . ASP A 1 304 ? 4.842 -7.805 -19.790 1.00 95.50 304 ASP A O 1
ATOM 2301 N N . HIS A 1 305 ? 3.890 -5.803 -20.171 1.00 95.62 305 HIS A N 1
ATOM 2302 C CA . HIS A 1 305 ? 4.522 -5.133 -19.042 1.00 95.62 305 HIS A CA 1
ATOM 2303 C C . HIS A 1 305 ? 3.701 -3.951 -18.512 1.00 95.62 305 HIS A C 1
ATOM 2305 O O . HIS A 1 305 ? 2.839 -3.413 -19.208 1.00 95.62 305 HIS A O 1
ATOM 2311 N N . HIS A 1 306 ? 4.018 -3.517 -17.293 1.00 96.81 306 HIS A N 1
ATOM 2312 C CA . HIS A 1 306 ? 3.578 -2.241 -16.738 1.00 96.81 306 HIS A CA 1
ATOM 2313 C C . HIS A 1 306 ? 4.740 -1.237 -16.728 1.00 96.81 306 HIS A C 1
ATOM 2315 O O . HIS A 1 306 ? 5.733 -1.480 -16.030 1.00 96.81 306 HIS A O 1
ATOM 2321 N N . PRO A 1 307 ? 4.657 -0.117 -17.471 1.00 94.38 307 PRO A N 1
ATOM 2322 C CA . PRO A 1 307 ? 5.616 0.975 -17.334 1.00 94.38 307 PRO A CA 1
ATOM 2323 C C . PRO A 1 307 ? 5.542 1.617 -15.935 1.00 94.38 307 PRO A C 1
ATOM 2325 O O . PRO A 1 307 ? 4.513 1.513 -15.264 1.00 94.38 307 PRO A O 1
ATOM 2328 N N . PRO A 1 308 ? 6.572 2.371 -15.502 1.00 92.00 308 PRO A N 1
ATOM 2329 C CA . PRO A 1 308 ? 6.573 3.056 -14.202 1.00 92.00 308 PRO A CA 1
ATOM 2330 C C . PRO A 1 308 ? 5.346 3.944 -13.933 1.00 92.00 308 PRO A C 1
ATOM 2332 O O . PRO A 1 308 ? 4.920 4.096 -12.788 1.00 92.00 308 PRO A O 1
ATOM 2335 N N . GLY A 1 309 ? 4.750 4.514 -14.986 1.00 92.69 309 GLY A N 1
ATOM 2336 C CA . GLY A 1 309 ? 3.543 5.339 -14.889 1.00 92.69 309 GLY A CA 1
ATOM 2337 C C . GLY A 1 309 ? 2.293 4.590 -14.409 1.00 92.69 309 GLY A C 1
ATOM 2338 O O . GLY A 1 309 ? 1.403 5.219 -13.835 1.00 92.69 309 GLY A O 1
ATOM 2339 N N . ASP A 1 310 ? 2.243 3.263 -14.569 1.00 95.69 310 ASP A N 1
ATOM 2340 C CA . ASP A 1 310 ? 1.093 2.440 -14.170 1.00 95.69 310 ASP A CA 1
ATOM 2341 C C . ASP A 1 310 ? 0.973 2.274 -12.648 1.00 95.69 310 ASP A C 1
ATOM 2343 O O . ASP A 1 310 ? -0.092 1.892 -12.161 1.00 95.69 310 ASP A O 1
ATOM 2347 N N . HIS A 1 311 ? 2.012 2.623 -11.877 1.00 95.38 311 HIS A N 1
ATOM 2348 C CA . HIS A 1 311 ? 1.979 2.574 -10.413 1.00 95.38 311 HIS A CA 1
ATOM 2349 C C . HIS A 1 311 ? 0.746 3.283 -9.836 1.00 95.38 311 HIS A C 1
ATOM 2351 O O . HIS A 1 311 ? 0.010 2.704 -9.041 1.00 95.38 311 HIS A O 1
ATOM 2357 N N . TRP A 1 312 ? 0.509 4.539 -10.223 1.00 95.69 312 TRP A N 1
ATOM 2358 C CA . TRP A 1 312 ? -0.548 5.359 -9.629 1.00 95.69 312 TRP A CA 1
ATOM 2359 C C . TRP A 1 312 ? -1.964 4.849 -9.909 1.00 95.69 312 TRP A C 1
ATOM 2361 O O . TRP A 1 312 ? -2.714 4.693 -8.941 1.00 95.69 312 TRP A O 1
ATOM 2371 N N . PRO A 1 313 ? -2.374 4.586 -11.167 1.00 96.88 313 PRO A N 1
ATOM 2372 C CA . PRO A 1 313 ? -3.703 4.044 -11.424 1.00 96.88 313 PRO A CA 1
ATOM 2373 C C . PRO A 1 313 ? -3.904 2.682 -10.749 1.00 96.88 313 PRO A C 1
ATOM 2375 O O . PRO A 1 313 ? -4.951 2.463 -10.140 1.00 96.88 313 PRO A O 1
ATOM 2378 N N . LEU A 1 314 ? -2.891 1.809 -10.772 1.00 97.25 314 LEU A N 1
ATOM 2379 C CA . LEU A 1 314 ? -2.953 0.501 -10.126 1.00 97.25 314 LEU A CA 1
ATOM 2380 C C . LEU A 1 314 ? -3.099 0.618 -8.597 1.00 97.25 314 LEU A C 1
ATOM 2382 O O . LEU A 1 314 ? -3.981 -0.011 -8.013 1.00 97.25 314 LEU A O 1
ATOM 2386 N N . ALA A 1 315 ? -2.290 1.466 -7.952 1.00 97.38 315 ALA A N 1
ATOM 2387 C CA . ALA A 1 315 ? -2.328 1.692 -6.507 1.00 97.38 315 ALA A CA 1
ATOM 2388 C C . ALA A 1 315 ? -3.659 2.297 -6.047 1.00 97.38 315 ALA A C 1
ATOM 2390 O O . ALA A 1 315 ? -4.215 1.873 -5.036 1.00 97.38 315 ALA A O 1
ATOM 2391 N N . TRP A 1 316 ? -4.217 3.259 -6.789 1.00 97.69 316 TRP A N 1
ATOM 2392 C CA . TRP A 1 316 ? -5.529 3.824 -6.462 1.00 97.69 316 TRP A CA 1
ATOM 2393 C C . TRP A 1 316 ? -6.672 2.829 -6.663 1.00 97.69 316 TRP A C 1
ATOM 2395 O O . TRP A 1 316 ? -7.621 2.837 -5.877 1.00 97.69 316 TRP A O 1
ATOM 2405 N N . LEU A 1 317 ? -6.585 1.957 -7.669 1.00 98.00 317 LEU A N 1
ATOM 2406 C CA . LEU A 1 317 ? -7.577 0.910 -7.899 1.00 98.00 317 LEU A CA 1
ATOM 2407 C C . LEU A 1 317 ? -7.556 -0.123 -6.764 1.00 98.00 317 LEU A C 1
ATOM 2409 O O . LEU A 1 317 ? -8.600 -0.392 -6.166 1.00 98.00 317 LEU A O 1
ATOM 2413 N N . GLU A 1 318 ? -6.381 -0.642 -6.401 1.00 97.94 318 GLU A N 1
ATOM 2414 C CA . GLU A 1 318 ? -6.237 -1.588 -5.285 1.00 97.94 318 GLU A CA 1
ATOM 2415 C C . GLU A 1 318 ? -6.632 -0.949 -3.940 1.00 97.94 318 GLU A C 1
ATOM 2417 O O . GLU A 1 318 ? -7.384 -1.544 -3.161 1.00 97.94 318 GLU A O 1
ATOM 2422 N N . ALA A 1 319 ? -6.241 0.308 -3.699 1.00 98.12 319 ALA A N 1
ATOM 2423 C CA . ALA A 1 319 ? -6.692 1.076 -2.540 1.00 98.12 319 ALA A CA 1
ATOM 2424 C C . ALA A 1 319 ? -8.218 1.269 -2.524 1.00 98.12 319 ALA A C 1
ATOM 2426 O O . ALA A 1 319 ? -8.830 1.216 -1.457 1.00 98.12 319 ALA A O 1
ATOM 2427 N N . GLY A 1 320 ? -8.853 1.446 -3.686 1.00 98.12 320 GLY A N 1
ATOM 2428 C CA . GLY A 1 320 ? -10.308 1.500 -3.833 1.00 98.12 320 GLY A CA 1
ATOM 2429 C C . GLY A 1 320 ? -10.990 0.188 -3.437 1.00 98.12 320 GLY A C 1
ATOM 2430 O O . GLY A 1 320 ? -11.989 0.208 -2.714 1.00 98.12 320 GLY A O 1
ATOM 2431 N N . VAL A 1 321 ? -10.419 -0.956 -3.827 1.00 98.06 321 VAL A N 1
ATOM 2432 C CA . VAL A 1 321 ? -10.892 -2.285 -3.398 1.00 98.06 321 VAL A CA 1
ATOM 2433 C C . VAL A 1 321 ? -10.776 -2.433 -1.879 1.00 98.06 321 VAL A C 1
ATOM 2435 O O . VAL A 1 321 ? -11.747 -2.805 -1.216 1.00 98.06 321 VAL A O 1
ATOM 2438 N N . LEU A 1 322 ? -9.628 -2.076 -1.297 1.00 97.75 322 LEU A N 1
ATOM 2439 C CA . LEU A 1 322 ? -9.425 -2.096 0.155 1.00 97.75 322 LEU A CA 1
ATOM 2440 C C . LEU A 1 322 ? -10.374 -1.139 0.891 1.00 97.75 322 LEU A C 1
ATOM 2442 O O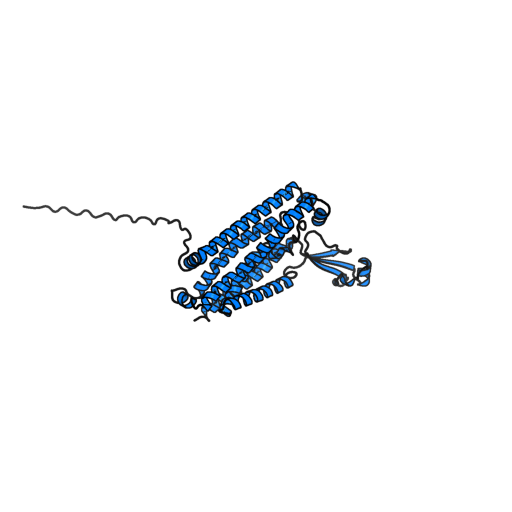 . LEU A 1 322 ? -10.909 -1.492 1.944 1.00 97.75 322 LEU A O 1
ATOM 2446 N N . ALA A 1 323 ? -10.639 0.045 0.341 1.00 98.12 323 ALA A N 1
ATOM 2447 C CA . ALA A 1 323 ? -11.596 0.997 0.898 1.00 98.12 323 ALA A CA 1
ATOM 2448 C C . ALA A 1 323 ? -13.032 0.449 0.860 1.00 98.12 323 ALA A C 1
ATOM 2450 O O . ALA A 1 323 ? -13.766 0.589 1.841 1.00 98.12 323 ALA A O 1
ATOM 2451 N N . ALA A 1 324 ? -13.424 -0.237 -0.218 1.00 98.38 324 ALA A N 1
ATOM 2452 C CA . ALA A 1 324 ? -14.718 -0.909 -0.308 1.00 98.38 324 ALA A CA 1
ATOM 2453 C C . ALA A 1 324 ? -14.845 -2.030 0.738 1.00 98.38 324 ALA A C 1
ATOM 2455 O O . ALA A 1 324 ? -15.836 -2.080 1.467 1.00 98.38 324 ALA A O 1
ATOM 2456 N N . LEU A 1 325 ? -13.818 -2.876 0.886 1.00 97.94 325 LEU A N 1
ATOM 2457 C CA . LEU A 1 325 ? -13.770 -3.910 1.928 1.00 97.94 325 LEU A CA 1
ATOM 2458 C C . LEU A 1 325 ? -13.846 -3.303 3.336 1.00 97.94 325 LEU A C 1
ATOM 2460 O O . LEU A 1 325 ? -14.594 -3.790 4.184 1.00 97.94 325 LEU A O 1
ATOM 2464 N N . THR A 1 326 ? -13.133 -2.200 3.566 1.00 97.38 326 THR A N 1
ATOM 2465 C CA . THR A 1 326 ? -13.171 -1.434 4.820 1.00 97.38 326 THR A CA 1
ATOM 2466 C C . THR A 1 326 ? -14.586 -0.937 5.114 1.00 97.38 326 THR A C 1
ATOM 2468 O O . THR A 1 326 ? -15.089 -1.121 6.224 1.00 97.38 326 THR A O 1
ATOM 2471 N N . ALA A 1 327 ? -15.259 -0.344 4.124 1.00 97.62 327 ALA A N 1
ATOM 2472 C CA . ALA A 1 327 ? -16.618 0.168 4.264 1.00 97.62 327 ALA A CA 1
ATOM 2473 C C . ALA A 1 327 ? -17.628 -0.954 4.547 1.00 97.62 327 ALA A C 1
ATOM 2475 O O . ALA A 1 327 ? -18.467 -0.810 5.438 1.00 97.62 327 ALA A O 1
ATOM 2476 N N . VAL A 1 328 ? -17.517 -2.088 3.847 1.00 98.00 328 VAL A N 1
ATOM 2477 C CA . VAL A 1 328 ? -18.361 -3.272 4.073 1.00 98.00 328 VAL A CA 1
ATOM 2478 C C . VAL A 1 328 ? -18.146 -3.834 5.478 1.00 98.00 328 VAL A C 1
ATOM 2480 O O . VAL A 1 328 ? -19.123 -4.074 6.188 1.00 98.00 328 VAL A O 1
ATOM 2483 N N . ALA A 1 329 ? -16.895 -3.989 5.921 1.00 96.50 329 ALA A N 1
ATOM 2484 C CA . ALA A 1 329 ? -16.579 -4.488 7.258 1.00 96.50 329 ALA A CA 1
ATOM 2485 C C . ALA A 1 329 ? -17.084 -3.541 8.360 1.00 96.50 329 ALA A C 1
ATOM 2487 O O . ALA A 1 329 ? -17.720 -3.987 9.317 1.00 96.50 329 ALA A O 1
ATOM 2488 N N . ALA A 1 330 ? -16.879 -2.230 8.203 1.00 95.06 330 ALA A N 1
ATOM 2489 C CA . ALA A 1 330 ? -17.377 -1.222 9.137 1.00 95.06 330 ALA A CA 1
ATOM 2490 C C . ALA A 1 330 ? -18.914 -1.188 9.184 1.00 95.06 330 ALA A C 1
ATOM 2492 O O . ALA A 1 330 ? -19.504 -1.130 10.267 1.00 95.06 330 ALA A O 1
ATOM 2493 N N . TRP A 1 331 ? -19.581 -1.273 8.029 1.00 95.88 331 TRP A N 1
ATOM 2494 C CA . TRP A 1 331 ? -21.038 -1.363 7.947 1.00 95.88 331 TRP A CA 1
ATOM 2495 C C . TRP A 1 331 ? -21.566 -2.631 8.622 1.00 95.88 331 TRP A C 1
ATOM 2497 O O . TRP A 1 331 ? -22.494 -2.548 9.430 1.00 95.88 331 TRP A O 1
ATOM 2507 N N . ALA A 1 332 ? -20.955 -3.787 8.352 1.00 95.81 332 ALA A N 1
ATOM 2508 C CA . ALA A 1 332 ? -21.324 -5.060 8.962 1.00 95.81 332 ALA A CA 1
ATOM 2509 C C . ALA A 1 332 ? -21.157 -5.008 10.485 1.00 95.81 332 ALA A C 1
ATOM 2511 O O . ALA A 1 332 ? -22.062 -5.411 11.214 1.00 95.81 332 ALA A O 1
ATOM 2512 N N . ALA A 1 333 ? -20.057 -4.429 10.971 1.00 94.44 333 ALA A N 1
ATOM 2513 C CA . ALA A 1 333 ? -19.799 -4.236 12.393 1.00 94.44 333 ALA A CA 1
ATOM 2514 C C . ALA A 1 333 ? -20.859 -3.334 13.056 1.00 94.44 333 ALA A C 1
ATOM 2516 O O . ALA A 1 333 ? -21.445 -3.693 14.080 1.00 94.44 333 ALA A O 1
ATOM 2517 N N . LEU A 1 334 ? -21.180 -2.190 12.441 1.00 92.50 334 LEU A N 1
ATOM 2518 C CA . LEU A 1 334 ? -22.222 -1.281 12.931 1.00 92.50 334 LEU A CA 1
ATOM 2519 C C . LEU A 1 334 ? -23.610 -1.931 12.918 1.00 92.50 334 LEU A C 1
ATOM 2521 O O . LEU A 1 334 ? -24.388 -1.732 13.853 1.00 92.50 334 LEU A O 1
ATOM 2525 N N . ARG A 1 335 ? -23.930 -2.710 11.880 1.00 92.69 335 ARG A N 1
ATOM 2526 C CA . ARG A 1 335 ? -25.191 -3.451 11.777 1.00 92.69 335 ARG A CA 1
ATOM 2527 C C . ARG A 1 335 ? -25.277 -4.550 12.836 1.00 92.69 335 ARG A C 1
ATOM 2529 O O . ARG A 1 335 ? -26.311 -4.669 13.486 1.00 92.69 335 ARG A O 1
ATOM 2536 N N . TRP A 1 336 ? -24.201 -5.305 13.056 1.00 92.19 336 TRP A N 1
ATOM 2537 C CA . TRP A 1 336 ? -24.134 -6.361 14.070 1.00 92.19 336 TRP A CA 1
ATOM 2538 C C . TRP A 1 336 ? -24.477 -5.808 15.453 1.00 92.19 336 TRP A C 1
ATOM 2540 O O . TRP A 1 336 ? -25.367 -6.317 16.137 1.00 92.19 336 TRP A O 1
ATOM 2550 N N . VAL A 1 337 ? -23.819 -4.716 15.839 1.00 89.75 337 VAL A N 1
ATOM 2551 C CA . VAL A 1 337 ? -23.992 -4.085 17.152 1.00 89.75 337 VAL A CA 1
ATOM 2552 C C . VAL A 1 337 ? -25.402 -3.517 17.353 1.00 89.75 337 VAL A C 1
ATOM 2554 O O . VAL A 1 337 ? -25.873 -3.457 18.481 1.00 89.75 337 VAL A O 1
ATOM 2557 N N . ARG A 1 338 ? -26.111 -3.150 16.278 1.00 85.94 338 ARG A N 1
ATOM 2558 C CA . ARG A 1 338 ? -27.512 -2.699 16.357 1.00 85.94 338 ARG A CA 1
ATOM 2559 C C . ARG A 1 338 ? -28.521 -3.824 16.588 1.00 85.94 338 ARG A C 1
ATOM 2561 O O . ARG A 1 338 ? -29.600 -3.533 17.087 1.00 85.94 338 ARG A O 1
ATOM 2568 N N . HIS A 1 339 ? -28.217 -5.057 16.177 1.00 81.88 339 HIS A N 1
ATOM 2569 C CA . HIS A 1 339 ? -29.218 -6.130 16.100 1.00 81.88 339 HIS A CA 1
ATOM 2570 C C . HIS A 1 339 ? -28.958 -7.334 17.012 1.00 81.88 339 HIS A C 1
ATOM 2572 O O . HIS A 1 339 ? -29.904 -8.040 17.339 1.00 81.88 339 HIS A O 1
ATOM 2578 N N . VAL A 1 340 ? -27.707 -7.617 17.381 1.00 67.69 340 VAL A N 1
ATOM 2579 C CA . VAL A 1 340 ? -27.328 -8.931 17.953 1.00 67.69 340 VAL A CA 1
ATOM 2580 C C . VAL A 1 340 ? -26.761 -8.826 19.367 1.00 67.69 340 VAL A C 1
ATOM 2582 O O . VAL A 1 340 ? -26.615 -9.830 20.064 1.00 67.69 340 VAL A O 1
ATOM 2585 N N . VAL A 1 341 ? -26.409 -7.623 19.805 1.00 59.84 341 VAL A N 1
ATOM 2586 C CA . VAL A 1 341 ? -25.923 -7.407 21.160 1.00 59.84 341 VAL A CA 1
ATOM 2587 C C . VAL A 1 341 ? -27.061 -6.723 21.933 1.00 59.84 341 VAL A C 1
ATOM 2589 O O . VAL A 1 341 ? -27.370 -5.575 21.615 1.00 59.84 341 VAL A O 1
ATOM 2592 N N . PRO A 1 342 ? -27.760 -7.451 22.823 1.00 53.12 342 PRO A N 1
ATOM 2593 C CA . PRO A 1 342 ? -28.907 -6.936 23.570 1.00 53.12 342 PRO A CA 1
ATOM 2594 C C . PRO A 1 342 ? -28.517 -5.955 24.676 1.00 53.12 342 PRO A C 1
ATOM 2596 O O . PRO A 1 342 ? -27.398 -6.093 25.227 1.00 53.12 342 PRO A O 1
#

Solvent-accessible surface area (backbone atoms only — not comparable to full-atom values): 18324 Å² total; per-residue (Å²): 141,88,84,86,86,81,85,86,83,81,85,79,81,78,79,77,81,76,81,76,83,67,83,79,68,91,68,70,65,68,69,56,35,50,53,51,60,76,41,38,69,60,52,50,52,53,48,50,52,49,51,51,50,50,51,48,38,51,49,50,29,51,50,48,33,56,54,34,58,77,65,39,43,66,74,77,24,68,72,48,19,48,60,33,30,76,74,35,67,74,47,33,51,49,32,70,72,42,23,62,58,56,43,54,51,38,51,43,46,31,45,52,44,26,49,50,15,31,61,42,40,6,40,60,50,2,47,33,53,59,70,51,54,52,59,59,51,44,71,71,78,33,56,54,46,59,51,52,50,54,64,47,46,57,60,50,52,49,40,60,53,53,38,44,52,46,16,53,39,43,40,48,41,66,66,49,56,57,56,47,44,34,66,67,47,32,63,80,76,36,42,54,30,30,66,54,27,26,37,26,48,14,49,28,22,28,21,41,2,38,32,29,5,68,74,57,34,30,40,68,59,5,46,51,50,22,53,53,54,50,48,51,52,52,54,53,48,65,68,46,50,83,68,75,45,90,62,49,73,50,75,37,78,57,81,79,77,83,70,72,75,48,48,46,78,75,46,52,24,34,26,27,88,88,66,52,78,42,58,51,81,75,45,53,90,93,51,53,68,69,57,34,34,55,76,68,61,27,72,34,21,40,40,35,25,40,55,62,78,49,53,59,64,44,38,51,51,55,25,47,53,34,46,50,53,22,50,51,32,43,49,50,39,43,52,44,42,67,74,74,60,132

Nearest PDB structures (foldseek):
  5aym-assembly1_A  TM=1.638E-01  e=8.890E+00  Bdellovibrio bacteriovorus HD100

Mean predicted aligned error: 8.49 Å